Protein AF-A0A2H0G7U8-F1 (afdb_monomer_lite)

Structure (mmCIF, N/CA/C/O backbone):
data_AF-A0A2H0G7U8-F1
#
_entry.id   AF-A0A2H0G7U8-F1
#
loop_
_atom_site.group_PDB
_atom_site.id
_atom_site.type_symbol
_atom_site.label_atom_id
_atom_site.label_alt_id
_atom_site.label_comp_id
_atom_site.label_asym_id
_atom_site.label_entity_id
_atom_site.label_seq_id
_atom_site.pdbx_PDB_ins_code
_atom_site.Cartn_x
_atom_site.Cartn_y
_atom_site.Cartn_z
_atom_site.occupancy
_atom_site.B_iso_or_equiv
_atom_site.auth_seq_id
_atom_site.auth_comp_id
_atom_site.auth_asym_id
_atom_site.auth_atom_id
_atom_site.pdbx_PDB_model_num
ATOM 1 N N . MET A 1 1 ? 51.433 6.631 -47.637 1.00 51.72 1 MET A N 1
ATOM 2 C CA . MET A 1 1 ? 49.951 6.572 -47.561 1.00 51.72 1 MET A CA 1
ATOM 3 C C . MET A 1 1 ? 49.407 5.344 -46.826 1.00 51.72 1 MET A C 1
ATOM 5 O O . MET A 1 1 ? 48.539 5.541 -45.992 1.00 51.72 1 MET A O 1
ATOM 9 N N . LYS A 1 2 ? 49.909 4.112 -47.040 1.00 47.28 2 LYS A N 1
ATOM 10 C CA . LYS A 1 2 ? 49.394 2.897 -46.357 1.00 47.28 2 LYS A CA 1
ATOM 11 C C . LYS A 1 2 ? 49.464 2.937 -44.815 1.00 47.28 2 LYS A C 1
ATOM 13 O O . LYS A 1 2 ? 48.524 2.519 -44.154 1.00 47.28 2 LYS A O 1
ATOM 18 N N . TYR A 1 3 ? 50.526 3.510 -44.247 1.00 52.47 3 TYR A N 1
ATOM 19 C CA . TYR A 1 3 ? 50.689 3.632 -42.789 1.00 52.47 3 TYR A CA 1
ATOM 20 C C . TYR A 1 3 ? 49.756 4.667 -42.145 1.00 52.47 3 TYR A C 1
ATOM 22 O O . TYR A 1 3 ? 49.371 4.505 -40.995 1.00 52.47 3 TYR A O 1
ATOM 30 N N . LEU A 1 4 ? 49.342 5.695 -42.894 1.00 49.06 4 LEU A N 1
ATOM 31 C CA . LEU A 1 4 ? 48.431 6.727 -42.392 1.00 49.06 4 LEU A CA 1
ATOM 32 C C . LEU A 1 4 ? 47.017 6.159 -42.189 1.00 49.06 4 LEU A C 1
ATOM 34 O O . LEU A 1 4 ? 46.368 6.459 -41.197 1.00 49.06 4 LEU A O 1
ATOM 38 N N . VAL A 1 5 ? 46.577 5.278 -43.094 1.00 52.03 5 VAL A N 1
ATOM 39 C CA . VAL A 1 5 ? 45.282 4.585 -43.008 1.00 52.03 5 VAL A CA 1
ATOM 40 C C . VAL A 1 5 ? 45.254 3.610 -41.826 1.00 52.03 5 VAL A C 1
ATOM 42 O O . VAL A 1 5 ? 44.273 3.577 -41.096 1.00 52.03 5 VAL A O 1
ATOM 45 N N . LEU A 1 6 ? 46.345 2.877 -41.579 1.00 52.94 6 LEU A N 1
ATOM 46 C CA . LEU A 1 6 ? 46.472 1.990 -40.413 1.00 52.94 6 LEU A CA 1
ATOM 47 C C . LEU A 1 6 ? 46.457 2.753 -39.082 1.00 52.94 6 LEU A C 1
ATOM 49 O O . LEU A 1 6 ? 45.844 2.291 -38.124 1.00 52.94 6 LEU A O 1
ATOM 53 N N . ILE A 1 7 ? 47.085 3.931 -39.030 1.00 54.66 7 ILE A N 1
ATOM 54 C CA . ILE A 1 7 ? 47.051 4.802 -37.848 1.00 54.66 7 ILE A CA 1
ATOM 55 C C . ILE A 1 7 ? 45.646 5.371 -37.640 1.00 54.66 7 ILE A C 1
ATOM 57 O O . ILE A 1 7 ? 45.165 5.352 -36.516 1.00 54.66 7 ILE A O 1
ATOM 61 N N . ILE A 1 8 ? 44.959 5.817 -38.698 1.00 53.62 8 ILE A N 1
ATOM 62 C CA . ILE A 1 8 ? 43.580 6.319 -38.597 1.00 53.62 8 ILE A CA 1
ATOM 63 C C . ILE A 1 8 ? 42.637 5.212 -38.112 1.00 53.62 8 ILE A C 1
ATOM 65 O O . ILE A 1 8 ? 41.893 5.452 -37.170 1.00 53.62 8 ILE A O 1
ATOM 69 N N . ILE A 1 9 ? 42.728 3.999 -38.673 1.00 52.84 9 ILE A N 1
ATOM 70 C CA . ILE A 1 9 ? 41.935 2.836 -38.242 1.00 52.84 9 ILE A CA 1
ATOM 71 C C . ILE A 1 9 ? 42.234 2.490 -36.779 1.00 52.84 9 ILE A C 1
ATOM 73 O O . ILE A 1 9 ? 41.308 2.294 -35.994 1.00 52.84 9 ILE A O 1
ATOM 77 N N . GLY A 1 10 ? 43.514 2.471 -36.388 1.00 50.28 10 GLY A N 1
ATOM 78 C CA . GLY A 1 10 ? 43.923 2.266 -35.000 1.00 50.28 10 GLY A CA 1
ATOM 79 C C . GLY A 1 10 ? 43.326 3.322 -34.070 1.00 50.28 10 GLY A C 1
ATOM 80 O O . GLY A 1 10 ? 42.667 2.979 -33.097 1.00 50.28 10 GLY A O 1
ATOM 81 N N . VAL A 1 11 ? 43.468 4.606 -34.399 1.00 50.62 11 VAL A N 1
ATOM 82 C CA . VAL A 1 11 ? 42.924 5.710 -33.596 1.00 50.62 11 VAL A CA 1
ATOM 83 C C . VAL A 1 11 ? 41.399 5.634 -33.505 1.00 50.62 11 VAL A C 1
ATOM 85 O O . VAL A 1 11 ? 40.881 5.790 -32.408 1.00 50.62 11 VAL A O 1
ATOM 88 N N . THR A 1 12 ? 40.678 5.303 -34.583 1.00 46.06 12 THR A N 1
ATOM 89 C CA . THR A 1 12 ? 39.215 5.115 -34.534 1.00 46.06 12 THR A CA 1
ATOM 90 C C . THR A 1 12 ? 38.785 3.886 -33.735 1.00 46.06 12 THR A C 1
ATOM 92 O O . THR A 1 12 ? 37.738 3.919 -33.100 1.00 46.06 12 THR A O 1
ATOM 95 N N . LEU A 1 13 ? 39.590 2.816 -33.713 1.00 44.53 13 LEU A N 1
ATOM 96 C CA . LEU A 1 13 ? 39.329 1.638 -32.880 1.00 44.53 13 LEU A CA 1
ATOM 97 C C . LEU A 1 13 ? 39.615 1.913 -31.397 1.00 44.53 13 LEU A C 1
ATOM 99 O O . LEU A 1 13 ? 38.970 1.311 -30.543 1.00 44.53 13 LEU A O 1
ATOM 103 N N . PHE A 1 14 ? 40.565 2.800 -31.076 1.00 44.12 14 PHE A N 1
ATOM 104 C CA . PHE A 1 14 ? 40.943 3.165 -29.702 1.00 44.12 14 PHE A CA 1
ATOM 105 C C . PHE A 1 14 ? 40.227 4.416 -29.159 1.00 44.12 14 PHE A C 1
ATOM 107 O O . PHE A 1 14 ? 40.238 4.625 -27.948 1.00 44.12 14 PHE A O 1
ATOM 114 N N . SER A 1 15 ? 39.570 5.225 -29.997 1.00 40.78 15 SER A N 1
ATOM 115 C CA . SER A 1 15 ? 38.804 6.406 -29.579 1.00 40.78 15 SER A CA 1
ATOM 116 C C . SER A 1 15 ? 37.333 6.067 -29.322 1.00 40.78 15 SER A C 1
ATOM 118 O O . SER A 1 15 ? 36.434 6.629 -29.945 1.00 40.78 15 SER A O 1
ATOM 120 N N . CYS A 1 16 ? 37.061 5.152 -28.395 1.00 42.97 16 CYS A N 1
ATOM 121 C CA . CYS A 1 16 ? 35.720 5.066 -27.824 1.00 42.97 16 CYS A CA 1
ATOM 122 C C . CYS A 1 16 ? 35.581 6.270 -26.876 1.00 42.97 16 CYS A C 1
ATOM 124 O O . CYS A 1 16 ? 36.019 6.225 -25.728 1.00 42.97 16 CYS A O 1
ATOM 126 N N . LYS A 1 17 ? 35.082 7.404 -27.387 1.00 43.72 17 LYS A N 1
ATOM 127 C CA . LYS A 1 17 ? 34.600 8.484 -26.523 1.00 43.72 17 LYS A CA 1
ATOM 128 C C . LYS A 1 17 ? 33.306 7.972 -25.904 1.00 43.72 17 LYS A C 1
ATOM 130 O O . LYS A 1 17 ? 32.256 8.062 -26.528 1.00 43.72 17 LYS A O 1
ATOM 135 N N . CYS A 1 18 ? 33.399 7.374 -24.724 1.00 48.34 18 CYS A N 1
ATOM 136 C CA . CYS A 1 18 ? 32.227 7.135 -23.899 1.00 48.34 18 CYS A CA 1
ATOM 137 C C . CYS A 1 18 ? 31.722 8.510 -23.454 1.00 48.34 18 CYS A C 1
ATOM 139 O O . CYS A 1 18 ? 32.203 9.052 -22.464 1.00 48.34 18 CYS A O 1
ATOM 141 N N . GLU A 1 19 ? 30.855 9.136 -24.245 1.00 43.12 19 GLU A N 1
ATOM 142 C CA . GLU A 1 19 ? 30.082 10.269 -23.747 1.00 43.12 19 GLU A CA 1
ATOM 143 C C . GLU A 1 19 ? 29.110 9.726 -22.695 1.00 43.12 19 GLU A C 1
ATOM 145 O O . GLU A 1 19 ? 28.559 8.631 -22.870 1.00 43.12 19 GLU A O 1
ATOM 150 N N . ASP A 1 20 ? 28.967 10.456 -21.585 1.00 40.25 20 ASP A N 1
ATOM 151 C CA . ASP A 1 20 ? 28.014 10.140 -20.524 1.00 40.25 20 ASP A CA 1
ATOM 152 C C . ASP A 1 20 ? 26.633 9.920 -21.160 1.00 40.25 20 ASP A C 1
ATOM 154 O O . ASP A 1 20 ? 26.019 10.848 -21.688 1.00 40.25 20 ASP A O 1
ATOM 158 N N . GLY A 1 21 ? 26.161 8.673 -21.158 1.00 39.78 21 GLY A N 1
ATOM 159 C CA . GLY A 1 21 ? 24.826 8.340 -21.636 1.00 39.78 21 GLY A CA 1
ATOM 160 C C . GLY A 1 21 ? 23.785 8.862 -20.651 1.00 39.78 21 GLY A C 1
ATOM 161 O O . GLY A 1 21 ? 23.919 8.686 -19.439 1.00 39.78 21 GLY A O 1
ATOM 162 N N . ILE A 1 22 ? 22.735 9.502 -21.159 1.00 41.06 22 ILE A N 1
ATOM 163 C CA . ILE A 1 22 ? 21.532 9.755 -20.367 1.00 41.06 22 ILE A CA 1
ATOM 164 C C . ILE A 1 22 ? 20.753 8.441 -20.340 1.00 41.06 22 ILE A C 1
ATOM 166 O O . ILE A 1 22 ? 20.395 7.917 -21.390 1.00 41.06 22 ILE A O 1
ATOM 170 N N . CYS A 1 23 ? 20.498 7.903 -19.149 1.00 46.56 23 CYS A N 1
ATOM 171 C CA . CYS A 1 23 ? 19.544 6.815 -18.990 1.00 46.56 23 CYS A CA 1
ATOM 172 C C . CYS A 1 23 ? 18.168 7.322 -19.449 1.00 46.56 23 CYS A C 1
ATOM 174 O O . CYS A 1 23 ? 17.639 8.243 -18.822 1.00 46.56 23 CYS A O 1
ATOM 176 N N . ASP A 1 24 ? 17.600 6.749 -20.516 1.00 44.47 24 ASP A N 1
ATOM 177 C CA . ASP A 1 24 ? 16.250 7.105 -20.972 1.00 44.47 24 ASP A CA 1
ATOM 178 C C . ASP A 1 24 ? 15.260 7.062 -19.796 1.00 44.47 24 ASP A C 1
ATOM 180 O O . ASP A 1 24 ? 15.331 6.175 -18.936 1.00 44.47 24 ASP A O 1
ATOM 184 N N . GLY A 1 25 ? 14.389 8.071 -19.720 1.00 47.19 25 GLY A N 1
ATOM 185 C CA . GLY A 1 25 ? 13.556 8.355 -18.551 1.00 47.19 25 GLY A CA 1
ATOM 186 C C . GLY A 1 25 ? 12.597 7.226 -18.162 1.00 47.19 25 GLY A C 1
ATOM 187 O O . GLY A 1 25 ? 12.303 6.324 -18.945 1.00 47.19 25 GLY A O 1
ATOM 188 N N . PHE A 1 26 ? 12.087 7.302 -16.929 1.00 52.09 26 PHE A N 1
ATOM 189 C CA . PHE A 1 26 ? 10.935 6.515 -16.482 1.00 52.09 26 PHE A CA 1
ATOM 190 C C . PHE A 1 26 ? 9.814 6.634 -17.531 1.00 52.09 26 PHE A C 1
ATOM 192 O O . PHE A 1 26 ? 9.380 7.745 -17.835 1.00 52.09 26 PHE A O 1
ATOM 199 N N . THR A 1 27 ? 9.372 5.518 -18.116 1.00 51.94 27 THR A N 1
ATOM 200 C CA . THR A 1 27 ? 8.282 5.530 -19.103 1.00 51.94 27 THR A CA 1
ATOM 201 C C . THR A 1 27 ? 6.999 6.068 -18.459 1.00 51.94 27 THR A C 1
ATOM 203 O O . THR A 1 27 ? 6.751 5.830 -17.279 1.00 51.94 27 THR A O 1
ATOM 206 N N . GLU A 1 28 ? 6.162 6.797 -19.205 1.00 51.53 28 GLU A N 1
ATOM 207 C CA . GLU A 1 28 ? 4.917 7.397 -18.679 1.00 51.53 28 GLU A CA 1
ATOM 208 C C . GLU A 1 28 ? 3.988 6.357 -18.025 1.00 51.53 28 GLU A C 1
ATOM 210 O O . GLU A 1 28 ? 3.335 6.642 -17.023 1.00 51.53 28 GLU A O 1
ATOM 215 N N . SER A 1 29 ? 4.016 5.115 -18.519 1.00 48.94 29 SER A N 1
ATOM 216 C CA . SER A 1 29 ? 3.347 3.949 -17.930 1.00 48.94 29 SER A CA 1
ATOM 217 C C . SER A 1 29 ? 3.791 3.624 -16.498 1.00 48.94 29 SER A C 1
ATOM 219 O O . SER A 1 29 ? 3.015 3.051 -15.738 1.00 48.94 29 SER A O 1
ATOM 221 N N . LEU A 1 30 ? 5.018 3.981 -16.103 1.00 54.25 30 LEU A N 1
ATOM 222 C CA . LEU A 1 30 ? 5.544 3.742 -14.756 1.00 54.25 30 LEU A CA 1
ATOM 223 C C . LEU A 1 30 ? 5.024 4.764 -13.730 1.00 54.25 30 LEU A C 1
ATOM 225 O O . LEU A 1 30 ? 4.901 4.428 -12.552 1.00 54.25 30 LEU A O 1
ATOM 229 N N . MET A 1 31 ? 4.655 5.980 -14.158 1.00 53.47 31 MET A N 1
ATOM 230 C CA . MET A 1 31 ? 4.096 6.999 -13.256 1.00 53.47 31 MET A CA 1
ATOM 231 C C . MET A 1 31 ? 2.696 6.644 -12.743 1.00 53.47 31 MET A C 1
ATOM 233 O O . MET A 1 31 ? 2.324 7.073 -11.657 1.00 53.47 31 MET A O 1
ATOM 237 N N . THR A 1 32 ? 1.929 5.817 -13.462 1.00 58.66 32 THR A N 1
ATOM 238 C CA . THR A 1 32 ? 0.636 5.310 -12.969 1.00 58.66 32 THR A CA 1
ATOM 239 C C . THR A 1 32 ? 0.799 4.479 -11.692 1.00 58.66 32 THR A C 1
ATOM 241 O O . THR A 1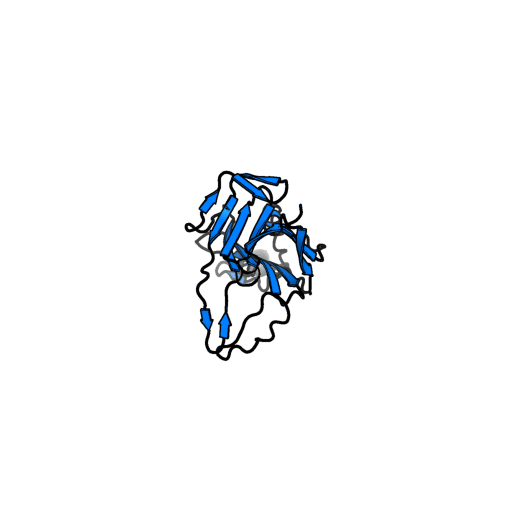 32 ? -0.077 4.500 -10.828 1.00 58.66 32 THR A O 1
ATOM 244 N N . TYR A 1 33 ? 1.932 3.784 -11.534 1.00 54.84 33 TYR A N 1
ATOM 245 C CA . TYR A 1 33 ? 2.209 2.983 -10.338 1.00 54.84 33 TYR A CA 1
ATOM 246 C C . TYR A 1 33 ? 2.708 3.828 -9.169 1.00 54.84 33 TYR A C 1
ATOM 248 O O . TYR A 1 33 ? 2.430 3.483 -8.027 1.00 54.84 33 TYR A O 1
ATOM 256 N N . ALA A 1 34 ? 3.380 4.947 -9.451 1.00 59.09 34 ALA A N 1
ATOM 257 C CA . ALA A 1 34 ? 3.763 5.975 -8.488 1.00 59.09 34 ALA A CA 1
ATOM 258 C C . ALA A 1 34 ? 2.763 7.145 -8.512 1.00 59.09 34 ALA A C 1
ATOM 260 O O . ALA A 1 34 ? 3.104 8.224 -8.998 1.00 59.09 34 ALA A O 1
ATOM 261 N N . PRO A 1 35 ? 1.534 7.002 -7.981 1.00 59.06 35 PRO A N 1
ATOM 262 C CA . PRO A 1 35 ? 0.461 7.965 -8.231 1.00 59.06 35 PRO A CA 1
ATOM 263 C C . PRO A 1 35 ? 0.679 9.337 -7.577 1.00 59.06 35 PRO A C 1
ATOM 265 O O . PRO A 1 35 ? -0.181 10.209 -7.685 1.00 59.06 35 PRO A O 1
ATOM 268 N N . TYR A 1 36 ? 1.784 9.536 -6.857 1.00 63.75 36 TYR A N 1
ATOM 269 C CA . TYR A 1 36 ? 2.089 10.793 -6.197 1.00 63.75 36 TYR A CA 1
ATOM 270 C C . TYR A 1 36 ? 3.176 11.515 -6.993 1.00 63.75 36 TYR A C 1
ATOM 272 O O . TYR A 1 36 ? 4.330 11.087 -6.959 1.00 63.75 36 TYR A O 1
ATOM 280 N N . PRO A 1 37 ? 2.845 12.612 -7.702 1.00 58.84 37 PRO A N 1
ATOM 281 C CA . PRO A 1 37 ? 3.872 13.428 -8.332 1.00 58.84 37 PRO A CA 1
ATOM 282 C C . PRO A 1 37 ? 4.862 13.924 -7.276 1.00 58.84 37 PRO A C 1
ATOM 284 O O . PRO A 1 37 ? 4.495 14.108 -6.115 1.00 58.84 37 PRO A O 1
ATOM 287 N N . ALA A 1 38 ? 6.101 14.205 -7.684 1.00 57.62 38 ALA A N 1
ATOM 288 C CA . ALA A 1 38 ? 7.150 14.697 -6.781 1.00 57.62 38 ALA A CA 1
ATOM 289 C C . ALA A 1 38 ? 6.750 15.981 -6.016 1.00 57.62 38 ALA A C 1
ATOM 291 O O . ALA A 1 38 ? 7.287 16.275 -4.957 1.00 57.62 38 ALA A O 1
ATOM 292 N N . SER A 1 39 ? 5.765 16.737 -6.517 1.00 58.75 39 SER A N 1
ATOM 293 C CA . SER A 1 39 ? 5.196 17.916 -5.851 1.00 58.75 39 SER A CA 1
ATOM 294 C C . SER A 1 39 ? 4.212 17.608 -4.710 1.00 58.75 39 SER A C 1
ATOM 296 O O . SER A 1 39 ? 3.749 18.532 -4.038 1.00 58.75 39 SER A O 1
ATOM 298 N N . THR A 1 40 ? 3.819 16.348 -4.510 1.00 71.56 40 THR A N 1
ATOM 299 C CA . THR A 1 40 ? 2.842 15.952 -3.489 1.00 71.56 40 THR A CA 1
ATOM 300 C C . THR A 1 40 ? 3.503 15.859 -2.120 1.00 71.56 40 THR A C 1
ATOM 302 O O . THR A 1 40 ? 4.230 14.918 -1.819 1.00 71.56 40 THR A O 1
ATOM 305 N N . ASN A 1 41 ? 3.181 16.811 -1.245 1.00 77.19 41 ASN A N 1
ATOM 306 C CA . ASN A 1 41 ? 3.758 16.884 0.102 1.00 77.19 41 ASN A CA 1
ATOM 307 C C . ASN A 1 41 ? 2.991 16.074 1.156 1.00 77.19 41 ASN A C 1
ATOM 309 O O . ASN A 1 41 ? 3.437 15.978 2.300 1.00 77.19 41 ASN A O 1
ATOM 313 N N . LYS A 1 42 ? 1.828 15.515 0.805 1.00 83.88 42 LYS A N 1
ATOM 314 C CA . LYS A 1 42 ? 1.031 14.685 1.707 1.00 83.88 42 LYS A CA 1
ATOM 315 C C . LYS A 1 42 ? 0.094 13.746 0.966 1.00 83.88 42 LYS A C 1
ATOM 317 O O . LYS A 1 42 ? -0.386 14.068 -0.117 1.00 83.88 42 LYS A O 1
ATOM 322 N N . VAL A 1 43 ? -0.230 12.638 1.613 1.00 84.88 43 VAL A N 1
ATOM 323 C CA . VAL A 1 43 ? -1.242 11.675 1.184 1.00 84.88 43 VAL A CA 1
ATOM 324 C C . VAL A 1 43 ? -2.255 11.524 2.305 1.00 84.88 43 VAL A C 1
ATOM 326 O O . VAL A 1 43 ? -1.880 11.310 3.456 1.00 84.88 43 VAL A O 1
ATOM 329 N N . VAL A 1 44 ? -3.538 11.633 1.971 1.00 88.31 44 VAL A N 1
ATOM 330 C CA . VAL A 1 44 ? -4.633 11.468 2.929 1.00 88.31 44 VAL A CA 1
ATOM 331 C C . VAL A 1 44 ? -5.441 10.242 2.543 1.00 88.31 44 VAL A C 1
ATOM 333 O O . VAL A 1 44 ? -5.936 10.139 1.419 1.00 88.31 44 VAL A O 1
ATOM 336 N N . PHE A 1 45 ? -5.587 9.336 3.500 1.00 91.75 45 PHE A N 1
ATOM 337 C CA . PHE A 1 45 ? -6.569 8.270 3.442 1.00 91.75 45 PHE A CA 1
ATOM 338 C C . PHE A 1 45 ? -7.748 8.635 4.331 1.00 91.75 45 PHE A C 1
ATOM 340 O O . PHE A 1 45 ? -7.563 9.153 5.431 1.00 91.75 45 PHE A O 1
ATOM 347 N N . GLU A 1 46 ? -8.953 8.349 3.865 1.00 93.38 46 GLU A N 1
ATOM 348 C CA . GLU A 1 46 ? -10.185 8.522 4.624 1.00 93.38 46 GLU A CA 1
ATOM 349 C C . GLU A 1 46 ? -10.979 7.218 4.643 1.00 93.38 46 GLU A C 1
ATOM 351 O O . GLU A 1 46 ? -10.697 6.297 3.877 1.00 93.38 46 GLU A O 1
ATOM 356 N N . ASN A 1 47 ? -11.949 7.127 5.542 1.00 94.00 47 ASN A N 1
ATOM 357 C CA . ASN A 1 47 ? -12.933 6.056 5.538 1.00 94.00 47 ASN A CA 1
ATOM 358 C C . ASN A 1 47 ? -14.353 6.629 5.529 1.00 94.00 47 ASN A C 1
ATOM 360 O O . ASN A 1 47 ? -14.557 7.825 5.752 1.00 94.00 47 ASN A O 1
ATOM 364 N N . ASP A 1 48 ? -15.346 5.759 5.351 1.00 89.25 48 ASP A N 1
ATOM 365 C CA . ASP A 1 48 ? -16.762 6.153 5.294 1.00 89.25 48 ASP A CA 1
ATOM 366 C C . ASP A 1 48 ? -17.276 6.771 6.612 1.00 89.25 48 ASP A C 1
ATOM 368 O O . ASP A 1 48 ? -18.323 7.415 6.648 1.00 89.25 48 ASP A O 1
ATOM 372 N N . SER A 1 49 ? -16.528 6.604 7.709 1.00 90.31 49 SER A N 1
ATOM 373 C CA . SER A 1 49 ? -16.801 7.226 9.012 1.00 90.31 49 SER A CA 1
ATOM 374 C C . SER A 1 49 ? -16.132 8.598 9.181 1.00 90.31 49 SER A C 1
ATOM 376 O O . SER A 1 49 ? -16.121 9.138 10.287 1.00 90.31 49 SER A O 1
ATOM 378 N N . ASN A 1 50 ? -15.579 9.178 8.109 1.00 88.06 50 ASN A N 1
ATOM 379 C CA . ASN A 1 50 ? -14.839 10.445 8.096 1.00 88.06 50 ASN A CA 1
ATOM 380 C C . ASN A 1 50 ? -13.587 10.467 8.992 1.00 88.06 50 ASN A C 1
ATOM 382 O O . ASN A 1 50 ? -13.108 11.539 9.365 1.00 88.06 50 ASN A O 1
ATOM 386 N N . GLN A 1 51 ? -13.035 9.305 9.348 1.00 90.69 51 GLN A N 1
ATOM 387 C CA . GLN A 1 51 ? -11.712 9.254 9.963 1.00 90.69 51 GLN A CA 1
ATOM 388 C C . GLN A 1 51 ? -10.666 9.480 8.881 1.00 90.69 51 GLN A C 1
ATOM 390 O O . GLN A 1 51 ? -10.791 8.965 7.773 1.00 90.69 51 GLN A O 1
ATOM 395 N N . THR A 1 52 ? -9.615 10.219 9.216 1.00 90.50 52 THR A N 1
ATOM 396 C CA . THR A 1 52 ? -8.548 10.557 8.274 1.00 90.50 52 THR A CA 1
ATOM 397 C C . THR A 1 52 ? -7.194 10.132 8.814 1.00 90.50 52 THR A C 1
ATOM 399 O O . THR A 1 52 ? -6.871 10.415 9.967 1.00 90.50 52 THR A O 1
ATOM 402 N N . LEU A 1 53 ? -6.384 9.525 7.954 1.00 89.31 53 LEU A N 1
ATOM 403 C CA . LEU A 1 53 ? -4.977 9.231 8.185 1.00 89.31 53 LEU A CA 1
ATOM 404 C C . LEU A 1 53 ? -4.152 10.035 7.189 1.00 89.31 53 LEU A C 1
ATOM 406 O O . LEU A 1 53 ? -4.216 9.811 5.981 1.00 89.31 53 LEU A O 1
ATOM 410 N N . GLU A 1 54 ? -3.388 10.993 7.702 1.00 89.44 54 GLU A N 1
ATOM 411 C CA . GLU A 1 54 ? -2.531 11.846 6.884 1.00 89.44 54 GLU A CA 1
ATOM 412 C C . GLU A 1 54 ? -1.075 11.405 7.012 1.00 89.44 54 GLU A C 1
ATOM 414 O O . GLU A 1 54 ? -0.492 11.452 8.097 1.00 89.44 54 GLU A O 1
ATOM 419 N N . PHE A 1 55 ? -0.481 11.019 5.888 1.00 86.62 55 PHE A N 1
ATOM 420 C CA . PHE A 1 55 ? 0.946 10.786 5.751 1.00 86.62 55 PHE A CA 1
ATOM 421 C C . PHE A 1 55 ? 1.581 12.020 5.116 1.00 86.62 55 PHE A C 1
ATOM 423 O O . PHE A 1 55 ? 1.299 12.373 3.974 1.00 86.62 55 PHE A O 1
ATOM 430 N N . ASN A 1 56 ? 2.452 12.679 5.862 1.00 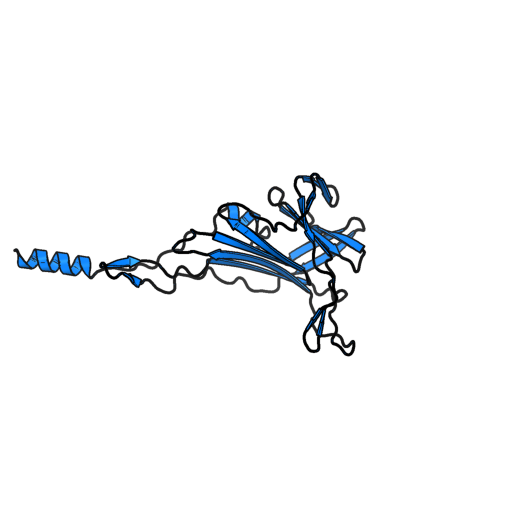84.94 56 ASN A N 1
ATOM 431 C CA . ASN A 1 56 ? 3.200 13.843 5.423 1.00 84.94 56 ASN A CA 1
ATOM 432 C C . ASN A 1 56 ? 4.538 13.428 4.818 1.00 84.94 56 ASN A C 1
ATOM 434 O O . ASN A 1 56 ? 5.184 12.483 5.268 1.00 84.94 56 ASN A O 1
ATOM 438 N N . PHE A 1 57 ? 4.985 14.151 3.805 1.00 75.50 57 PHE A N 1
ATOM 439 C CA . PHE A 1 57 ? 6.291 13.926 3.215 1.00 75.50 57 PHE A CA 1
ATOM 440 C C . PHE A 1 57 ? 7.377 14.394 4.185 1.00 75.50 57 PHE A C 1
ATOM 442 O O . PHE A 1 57 ? 7.348 15.519 4.680 1.00 75.50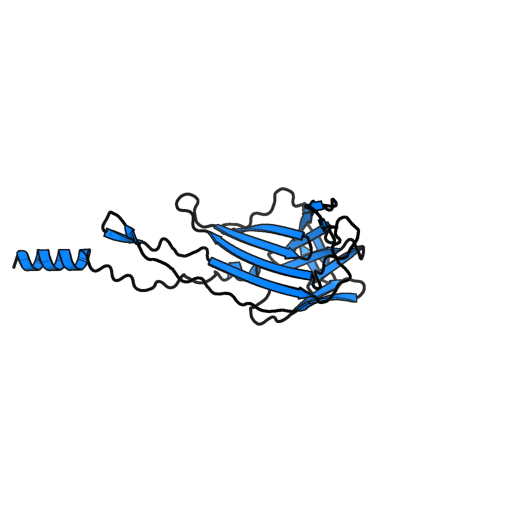 57 PHE A O 1
ATOM 449 N N . ASN A 1 58 ? 8.351 13.534 4.466 1.00 63.62 58 ASN A N 1
ATOM 450 C CA . ASN A 1 58 ? 9.514 13.916 5.259 1.00 63.62 58 ASN A CA 1
ATOM 451 C C . ASN A 1 58 ? 10.768 13.389 4.555 1.00 63.62 58 ASN A C 1
ATOM 453 O O . ASN A 1 58 ? 11.389 12.437 5.008 1.00 63.62 58 ASN A O 1
ATOM 457 N N . SER A 1 59 ? 11.076 14.029 3.420 1.00 47.22 59 SER A N 1
ATOM 458 C CA . SER A 1 59 ? 12.378 14.098 2.741 1.00 47.22 59 SER A CA 1
ATOM 459 C C . SER A 1 59 ? 13.118 12.771 2.510 1.00 47.22 59 SER A C 1
ATOM 461 O O . SER A 1 59 ? 13.809 12.277 3.396 1.00 47.22 59 SER A O 1
ATOM 463 N N . THR A 1 60 ? 13.176 12.307 1.262 1.00 44.75 60 THR A N 1
ATOM 464 C CA . THR A 1 60 ? 14.337 12.545 0.377 1.00 44.75 60 THR A CA 1
ATOM 465 C C . THR A 1 60 ? 13.897 12.222 -1.051 1.00 44.75 60 THR A C 1
ATOM 467 O O . THR A 1 60 ? 13.621 11.063 -1.342 1.00 44.75 60 THR A O 1
ATOM 470 N N . ASP A 1 61 ? 13.851 13.210 -1.945 1.00 49.91 61 ASP A N 1
ATOM 471 C CA . ASP A 1 61 ? 14.021 12.893 -3.365 1.00 49.91 61 ASP A CA 1
ATOM 472 C C . ASP A 1 61 ? 15.420 12.297 -3.494 1.00 49.91 61 ASP A C 1
ATOM 474 O O . ASP A 1 61 ? 16.411 12.967 -3.181 1.00 49.91 61 ASP A O 1
ATOM 478 N N . LYS A 1 62 ? 15.533 11.035 -3.901 1.00 46.97 62 LYS A N 1
ATOM 479 C CA . LYS A 1 62 ? 16.830 10.483 -4.281 1.00 46.97 62 LYS A CA 1
ATOM 480 C C . LYS A 1 62 ? 16.805 10.000 -5.715 1.00 46.97 62 LYS A C 1
ATOM 482 O O . LYS A 1 62 ? 16.326 8.919 -6.018 1.00 46.97 62 LYS A O 1
ATOM 487 N N . THR A 1 63 ? 17.359 10.901 -6.530 1.00 43.91 63 THR A N 1
ATOM 488 C CA . THR A 1 63 ? 18.332 10.668 -7.602 1.00 43.91 63 THR A CA 1
ATOM 489 C C . THR A 1 63 ? 18.030 9.514 -8.540 1.00 43.91 63 THR A C 1
ATOM 491 O O . THR A 1 63 ? 18.271 8.362 -8.207 1.00 43.91 63 THR A O 1
ATOM 494 N N . TYR A 1 64 ? 17.685 9.876 -9.778 1.00 42.69 64 TYR A N 1
ATOM 495 C CA . TYR A 1 64 ? 18.111 9.132 -10.959 1.00 42.69 64 TYR A CA 1
ATOM 496 C C . TYR A 1 64 ? 19.585 8.739 -10.770 1.00 42.69 64 TYR A C 1
ATOM 498 O O . TYR A 1 64 ? 20.460 9.613 -10.798 1.00 42.69 64 TYR A O 1
ATOM 506 N N . GLU A 1 65 ? 19.869 7.466 -10.499 1.00 43.62 65 GLU A N 1
ATOM 507 C CA . GLU A 1 65 ? 21.247 6.985 -10.505 1.00 43.62 65 GLU A CA 1
ATOM 508 C C . GLU A 1 65 ? 21.752 7.092 -11.952 1.00 43.62 65 GLU A C 1
ATOM 510 O O . GLU A 1 65 ? 21.150 6.571 -12.893 1.00 43.62 65 GLU A O 1
ATOM 515 N N . LYS A 1 66 ? 22.790 7.914 -12.151 1.00 41.53 66 LYS A N 1
ATOM 516 C CA . LYS A 1 66 ? 23.467 8.070 -13.441 1.00 41.53 66 LYS A CA 1
ATOM 517 C C . LYS A 1 66 ? 24.424 6.902 -13.631 1.00 41.53 66 LYS A C 1
ATOM 519 O O . LYS A 1 66 ? 25.016 6.452 -12.654 1.00 41.53 66 LYS A O 1
ATOM 524 N N . VAL A 1 67 ? 24.621 6.499 -14.887 1.00 41.47 67 VAL A N 1
ATOM 525 C CA . VAL A 1 67 ? 25.577 5.460 -15.289 1.00 41.47 67 VAL A CA 1
ATOM 526 C C . VAL A 1 67 ? 26.908 5.642 -14.562 1.00 41.47 67 VAL A C 1
ATOM 528 O O . VAL A 1 67 ? 27.573 6.661 -14.754 1.00 41.47 67 VAL A O 1
ATOM 531 N N . GLN A 1 68 ? 27.302 4.678 -13.726 1.00 41.62 68 GLN A N 1
ATOM 532 C CA . GLN A 1 68 ? 28.552 4.803 -12.972 1.00 41.62 68 GLN A CA 1
ATOM 533 C C . GLN A 1 68 ? 29.775 4.418 -13.805 1.00 41.62 68 GLN A C 1
ATOM 535 O O . GLN A 1 68 ? 30.852 4.978 -13.573 1.00 41.62 68 GLN A O 1
ATOM 540 N N . LYS A 1 69 ? 29.648 3.500 -14.780 1.00 44.75 69 LYS A N 1
ATOM 541 C CA . LYS A 1 69 ? 30.761 3.100 -15.660 1.00 44.75 69 LYS A CA 1
ATOM 542 C C . LYS A 1 69 ? 30.319 2.661 -17.056 1.00 44.75 69 LYS A C 1
ATOM 544 O O . LYS A 1 69 ? 29.411 1.861 -17.247 1.00 44.75 69 LYS A O 1
ATOM 549 N N . SER A 1 70 ? 31.066 3.128 -18.051 1.00 49.66 70 SER A N 1
ATOM 550 C CA . SER A 1 70 ? 31.111 2.542 -19.392 1.00 49.66 70 SER A CA 1
ATOM 551 C C . SER A 1 70 ? 32.280 1.557 -19.477 1.00 49.66 70 SER A C 1
ATOM 553 O O . SER A 1 70 ? 33.414 1.936 -19.163 1.00 49.66 70 SER A O 1
ATOM 555 N N . HIS A 1 71 ? 32.045 0.335 -19.951 1.00 49.88 71 HIS A N 1
ATOM 556 C CA . HIS A 1 71 ? 33.105 -0.650 -20.176 1.00 49.88 71 HIS A CA 1
ATOM 557 C C . HIS A 1 71 ? 33.303 -0.905 -21.674 1.00 49.88 71 HIS A C 1
ATOM 559 O O . HIS A 1 71 ? 32.356 -0.885 -22.458 1.00 49.88 71 HIS A O 1
ATOM 565 N N . ARG A 1 72 ? 34.556 -1.135 -22.080 1.00 47.41 72 ARG A N 1
ATOM 566 C CA . ARG A 1 72 ? 34.895 -1.599 -23.428 1.00 47.41 72 ARG A CA 1
ATOM 567 C C . ARG A 1 72 ? 34.848 -3.122 -23.415 1.00 47.41 72 ARG A C 1
ATOM 569 O O . ARG A 1 72 ? 35.559 -3.732 -22.620 1.00 47.41 72 ARG A O 1
ATOM 576 N N . ASN A 1 73 ? 34.015 -3.724 -24.256 1.00 50.66 73 ASN A N 1
ATOM 577 C CA . ASN A 1 73 ? 33.955 -5.178 -24.369 1.00 50.66 73 ASN A CA 1
ATOM 578 C C . ASN A 1 73 ? 35.197 -5.730 -25.104 1.00 50.66 73 ASN A C 1
ATOM 580 O O . ASN A 1 73 ? 35.969 -4.983 -25.715 1.00 50.66 73 ASN A O 1
ATOM 584 N N . GLU A 1 74 ? 35.392 -7.050 -25.055 1.00 42.53 74 GLU A N 1
ATOM 585 C CA . GLU A 1 74 ? 36.575 -7.730 -25.616 1.00 42.53 74 GLU A CA 1
ATOM 586 C C . GLU A 1 74 ? 36.722 -7.575 -27.143 1.00 42.53 74 GLU A C 1
ATOM 588 O O . GLU A 1 74 ? 37.811 -7.753 -27.684 1.00 42.53 74 GLU A O 1
ATOM 593 N N . VAL A 1 75 ? 35.652 -7.175 -27.840 1.00 44.09 75 VAL A N 1
ATOM 594 C CA . VAL A 1 75 ? 35.637 -6.904 -29.289 1.00 44.09 75 VAL A CA 1
ATOM 595 C C . VAL A 1 75 ? 35.770 -5.414 -29.630 1.00 44.09 75 VAL A C 1
ATOM 597 O O . VAL A 1 75 ? 35.613 -5.014 -30.782 1.00 44.09 75 VAL A O 1
ATOM 600 N N . GLY A 1 76 ? 36.107 -4.576 -28.645 1.00 40.25 76 GLY A N 1
ATOM 601 C CA . GLY A 1 76 ? 36.406 -3.159 -28.839 1.00 40.25 76 GLY A CA 1
ATOM 602 C C . GLY A 1 76 ? 35.185 -2.241 -28.935 1.00 40.25 76 GLY A C 1
ATOM 603 O O . GLY A 1 76 ? 35.371 -1.042 -29.135 1.00 40.25 76 GLY A O 1
ATOM 604 N N . GLY A 1 77 ? 33.975 -2.774 -28.761 1.00 42.81 77 GLY A N 1
ATOM 605 C CA . GLY A 1 77 ? 32.736 -2.012 -28.648 1.00 42.81 77 GLY A CA 1
ATOM 606 C C . GLY A 1 77 ? 32.586 -1.362 -27.273 1.00 42.81 77 GLY A C 1
ATOM 607 O O . GLY A 1 77 ? 33.043 -1.890 -26.258 1.00 42.81 77 GLY A O 1
ATOM 608 N N . CYS A 1 78 ? 31.945 -0.199 -27.241 1.00 46.44 78 CYS A N 1
ATOM 609 C CA . CYS A 1 78 ? 31.492 0.423 -26.004 1.00 46.44 78 CYS A CA 1
ATOM 610 C C . CYS A 1 78 ? 30.168 -0.223 -25.571 1.00 46.44 78 CYS A C 1
ATOM 612 O O . CYS A 1 78 ? 29.245 -0.331 -26.375 1.00 46.44 78 CYS A O 1
ATOM 614 N N . SER A 1 79 ? 30.073 -0.631 -24.309 1.00 47.88 79 SER A N 1
ATOM 615 C CA . SER A 1 79 ? 28.856 -1.178 -23.703 1.00 47.88 79 SER A CA 1
ATOM 616 C C . SER A 1 79 ? 28.559 -0.455 -22.391 1.00 47.88 79 SER A C 1
ATOM 618 O O . SER A 1 79 ? 29.424 -0.354 -21.514 1.00 47.88 79 SER A O 1
ATOM 620 N N . TYR A 1 80 ? 27.334 0.049 -22.270 1.00 49.56 80 TYR A N 1
ATOM 621 C CA . TYR A 1 80 ? 26.804 0.679 -21.064 1.00 49.56 80 TYR A CA 1
ATOM 622 C C . TYR A 1 80 ? 26.174 -0.411 -20.191 1.00 49.56 80 TYR A C 1
ATOM 624 O O . TYR A 1 80 ? 24.977 -0.654 -20.282 1.00 49.56 80 TYR A O 1
ATOM 632 N N . TYR A 1 81 ? 26.993 -1.131 -19.422 1.00 44.41 81 TYR A N 1
ATOM 633 C CA . TYR A 1 81 ? 26.492 -2.208 -18.557 1.00 44.41 81 TYR A CA 1
ATOM 634 C C . TYR A 1 81 ? 25.985 -1.704 -17.198 1.00 44.41 81 TYR A C 1
ATOM 636 O O . TYR A 1 81 ? 25.140 -2.360 -16.602 1.00 44.41 81 TYR A O 1
ATOM 644 N N . ASP A 1 82 ? 26.411 -0.514 -16.762 1.00 43.75 82 ASP A N 1
ATOM 645 C CA . ASP A 1 82 ? 26.067 0.029 -15.443 1.00 43.75 82 ASP A CA 1
ATOM 646 C C . ASP A 1 82 ? 25.077 1.197 -15.552 1.00 43.75 82 ASP A C 1
ATOM 648 O O . ASP A 1 82 ? 25.261 2.241 -14.923 1.00 43.75 82 ASP A O 1
ATOM 652 N N . CYS A 1 83 ? 24.011 1.055 -16.346 1.00 43.81 83 CYS A N 1
ATOM 653 C CA . CYS A 1 83 ? 22.767 1.685 -15.911 1.00 43.81 83 CYS A CA 1
ATOM 654 C C . CYS A 1 83 ? 22.387 0.939 -14.629 1.00 43.81 83 CYS A C 1
ATOM 656 O O . CYS A 1 83 ? 21.761 -0.117 -14.708 1.00 43.81 83 CYS A O 1
ATOM 658 N N . ASP A 1 84 ? 22.838 1.433 -13.470 1.00 48.34 84 ASP A N 1
ATOM 659 C CA . ASP A 1 84 ? 22.352 0.941 -12.183 1.00 48.34 84 ASP A CA 1
ATOM 660 C C . ASP A 1 84 ? 20.819 0.868 -12.248 1.00 48.34 84 ASP A C 1
ATOM 662 O O . ASP A 1 84 ? 20.175 1.662 -12.949 1.00 48.34 84 ASP A O 1
ATOM 666 N N . ASN A 1 85 ? 20.240 -0.124 -11.565 1.00 51.94 85 ASN A N 1
ATOM 667 C CA . ASN A 1 85 ? 18.795 -0.331 -11.533 1.00 51.94 85 ASN A CA 1
ATOM 668 C C . ASN A 1 85 ? 18.078 1.017 -11.353 1.00 51.94 85 ASN A C 1
ATOM 670 O O . ASN A 1 85 ? 18.282 1.688 -10.338 1.00 51.94 85 ASN A O 1
ATOM 674 N N . LYS A 1 86 ? 17.250 1.444 -12.316 1.00 59.22 86 LYS A N 1
ATOM 675 C CA . LYS A 1 86 ? 16.595 2.754 -12.201 1.00 59.22 86 LYS A CA 1
ATOM 676 C C . LYS A 1 86 ? 15.622 2.687 -11.036 1.00 59.22 86 LYS A C 1
ATOM 678 O O . LYS A 1 86 ? 14.659 1.923 -11.067 1.00 59.22 86 LYS A O 1
ATOM 683 N N . TYR A 1 87 ? 15.876 3.494 -10.017 1.00 64.56 87 TYR A N 1
ATOM 684 C CA . TYR A 1 87 ? 15.067 3.542 -8.814 1.00 64.56 87 TYR A CA 1
ATOM 685 C C . TYR A 1 87 ? 14.226 4.816 -8.791 1.00 64.56 87 TYR A C 1
ATOM 687 O O . TYR A 1 87 ? 14.746 5.922 -8.923 1.00 64.56 87 TYR A O 1
ATOM 695 N N . TYR A 1 88 ? 12.926 4.662 -8.574 1.00 69.19 88 TYR A N 1
ATOM 696 C CA . TYR A 1 88 ? 12.054 5.747 -8.147 1.00 69.19 88 TYR A CA 1
ATOM 697 C C . TYR A 1 88 ? 11.436 5.350 -6.818 1.00 69.19 88 TYR A C 1
ATOM 699 O O . TYR A 1 88 ? 10.875 4.266 -6.707 1.00 69.19 88 TYR A O 1
ATOM 707 N N . GLY A 1 89 ? 11.515 6.216 -5.814 1.00 70.88 89 GLY A N 1
ATOM 708 C CA . GLY A 1 89 ? 10.959 5.932 -4.502 1.00 70.88 89 GLY A CA 1
ATOM 709 C C . GLY A 1 89 ? 10.448 7.185 -3.824 1.00 70.88 89 GLY A C 1
ATOM 710 O O . GLY A 1 89 ? 11.094 8.229 -3.856 1.00 70.88 89 GLY A O 1
ATOM 711 N N . ILE A 1 90 ? 9.297 7.058 -3.181 1.00 74.00 90 ILE A N 1
ATOM 712 C CA . ILE A 1 90 ? 8.663 8.106 -2.385 1.00 74.00 90 ILE A CA 1
ATOM 713 C C . ILE A 1 90 ? 8.306 7.548 -1.016 1.00 74.00 90 ILE A C 1
ATOM 715 O O . ILE A 1 90 ? 7.868 6.403 -0.882 1.00 74.00 90 ILE A O 1
ATOM 719 N N . TRP A 1 91 ? 8.508 8.367 0.014 1.00 79.06 91 TRP A N 1
ATOM 720 C CA . TRP A 1 91 ? 8.314 7.982 1.405 1.00 79.06 91 TRP A CA 1
ATOM 721 C C . TRP A 1 91 ? 7.569 9.074 2.167 1.00 79.06 91 TRP A C 1
ATOM 723 O O . TRP A 1 91 ? 8.008 10.223 2.254 1.00 79.06 91 TRP A O 1
ATOM 733 N N . PHE A 1 92 ? 6.459 8.688 2.778 1.00 82.50 92 PHE A N 1
ATOM 734 C CA . PHE A 1 92 ? 5.633 9.529 3.625 1.00 82.50 92 PHE A CA 1
ATOM 735 C C . PHE A 1 92 ? 5.595 8.959 5.036 1.00 82.50 92 PHE A C 1
ATOM 737 O O . PHE A 1 92 ? 5.692 7.750 5.248 1.00 82.50 92 PHE A O 1
ATOM 744 N N . ILE A 1 93 ? 5.429 9.841 6.014 1.00 83.62 93 ILE A N 1
ATOM 745 C CA . ILE A 1 93 ? 5.303 9.488 7.418 1.00 83.62 93 ILE A CA 1
ATOM 746 C C . ILE A 1 93 ? 4.121 10.191 8.063 1.00 83.62 93 ILE A C 1
ATOM 748 O O . ILE A 1 93 ? 3.861 11.362 7.806 1.00 83.62 93 ILE A O 1
ATOM 752 N N . THR A 1 94 ? 3.435 9.511 8.965 1.00 82.94 94 THR A N 1
ATOM 753 C CA . THR A 1 94 ? 2.378 10.115 9.775 1.00 82.94 94 THR A CA 1
ATOM 754 C C . THR A 1 94 ? 2.825 10.234 11.233 1.00 82.94 94 THR A C 1
ATOM 756 O O . THR A 1 94 ? 3.475 9.312 11.739 1.00 82.94 94 THR A O 1
ATOM 759 N N . PRO A 1 95 ? 2.525 11.356 11.920 1.00 75.31 95 PRO A N 1
ATOM 760 C CA . PRO A 1 95 ? 2.723 11.470 13.362 1.00 75.31 95 PRO A CA 1
ATOM 761 C C . PRO A 1 95 ? 1.689 10.668 14.167 1.00 75.31 95 PRO A C 1
ATOM 763 O O . PRO A 1 95 ? 1.778 10.654 15.390 1.00 75.31 95 PRO A O 1
ATOM 766 N N . ASP A 1 96 ? 0.704 10.032 13.522 1.00 75.75 96 ASP A N 1
ATOM 767 C CA . ASP A 1 96 ? -0.238 9.148 14.204 1.00 75.75 96 ASP A CA 1
ATOM 768 C C . ASP A 1 96 ? 0.506 7.959 14.840 1.00 75.75 96 ASP A C 1
ATOM 770 O O . ASP A 1 96 ? 1.068 7.116 14.138 1.00 75.75 96 ASP A O 1
ATOM 774 N N . THR A 1 97 ? 0.502 7.901 16.175 1.00 73.19 97 THR A N 1
ATOM 775 C CA . THR A 1 97 ? 1.131 6.853 16.996 1.00 73.19 97 THR A CA 1
ATOM 776 C C . THR A 1 97 ? 0.152 5.780 17.469 1.00 73.19 97 THR A C 1
ATOM 778 O O . THR A 1 97 ? 0.548 4.851 18.167 1.00 73.19 97 THR A O 1
ATOM 781 N N . SER A 1 98 ? -1.130 5.842 17.112 1.00 75.31 98 SER A N 1
ATOM 782 C CA . SER A 1 98 ? -2.105 4.831 17.559 1.00 75.31 98 SER A CA 1
ATOM 783 C C . SER A 1 98 ? -1.821 3.426 17.001 1.00 75.31 98 SER A C 1
ATOM 785 O O . SER A 1 98 ? -2.294 2.435 17.553 1.00 75.31 98 SER A O 1
ATOM 787 N N . ARG A 1 99 ? -0.988 3.326 15.957 1.00 77.19 99 ARG A N 1
ATOM 788 C CA . ARG A 1 99 ? -0.445 2.080 15.400 1.00 77.19 99 ARG A CA 1
ATOM 789 C C . ARG A 1 99 ? 1.018 1.956 15.833 1.00 77.19 99 ARG A C 1
ATOM 791 O O . ARG A 1 99 ? 1.916 2.406 15.131 1.00 77.19 99 ARG A O 1
ATOM 798 N N . THR A 1 100 ? 1.244 1.447 17.045 1.00 74.06 100 THR A N 1
ATOM 799 C CA . THR A 1 100 ? 2.570 1.359 17.683 1.00 74.06 100 THR A CA 1
ATOM 800 C C . THR A 1 100 ? 3.008 -0.096 17.865 1.00 74.06 100 THR A C 1
ATOM 802 O O . THR A 1 100 ? 2.223 -0.935 18.303 1.00 74.06 100 THR A O 1
ATOM 805 N N . ASN A 1 101 ? 4.278 -0.387 17.568 1.00 74.00 101 ASN A N 1
ATOM 806 C CA . ASN A 1 101 ? 4.895 -1.691 17.823 1.00 74.00 101 ASN A CA 1
ATOM 807 C C . ASN A 1 101 ? 5.484 -1.778 19.240 1.00 74.00 101 ASN A C 1
ATOM 809 O O . ASN A 1 101 ? 5.943 -0.782 19.806 1.00 74.00 101 ASN A O 1
ATOM 813 N N . TYR A 1 102 ? 5.517 -2.990 19.791 1.00 73.50 102 TYR A N 1
ATOM 814 C CA . TYR A 1 102 ? 5.958 -3.253 21.162 1.00 73.50 102 TYR A CA 1
ATOM 815 C C . TYR A 1 102 ? 7.153 -4.198 21.169 1.00 73.50 102 TYR A C 1
ATOM 817 O O . TYR A 1 102 ? 7.342 -4.984 20.250 1.00 73.50 102 TYR A O 1
ATOM 825 N N . ASP A 1 103 ? 7.974 -4.155 22.204 1.00 74.75 103 ASP A N 1
ATOM 826 C CA . ASP A 1 103 ? 8.982 -5.177 22.446 1.00 74.75 103 ASP A CA 1
ATOM 827 C C . ASP A 1 103 ? 8.372 -6.390 23.177 1.00 74.75 103 ASP A C 1
ATOM 829 O O . ASP A 1 103 ? 7.193 -6.401 23.545 1.00 74.75 103 ASP A O 1
ATOM 833 N N . THR A 1 104 ? 9.170 -7.434 23.404 1.00 72.81 104 THR A N 1
ATOM 834 C CA . THR A 1 104 ? 8.729 -8.652 24.105 1.00 72.81 104 THR A CA 1
ATOM 835 C C . THR A 1 104 ? 8.378 -8.437 25.577 1.00 72.81 104 THR A C 1
ATOM 837 O O . THR A 1 104 ? 7.758 -9.308 26.178 1.00 72.81 104 THR A O 1
ATOM 840 N N . SER A 1 105 ? 8.750 -7.295 26.159 1.00 77.50 105 SER A N 1
ATOM 841 C CA . SER A 1 105 ? 8.353 -6.881 27.509 1.00 77.50 105 SER A CA 1
ATOM 842 C C . SER A 1 105 ? 7.066 -6.045 27.527 1.00 77.50 105 SER A C 1
ATOM 844 O O . SER A 1 105 ? 6.589 -5.680 28.598 1.00 77.50 105 SER A O 1
ATOM 846 N N . GLY A 1 106 ? 6.490 -5.749 26.355 1.00 72.81 106 GLY A N 1
ATOM 847 C CA . GLY A 1 106 ? 5.334 -4.866 26.207 1.00 72.81 106 GLY A CA 1
ATOM 848 C C . GLY A 1 106 ? 5.689 -3.376 26.198 1.00 72.81 106 GLY A C 1
ATOM 849 O O . GLY A 1 106 ? 4.789 -2.540 26.221 1.00 72.81 106 GLY A O 1
ATOM 850 N N . THR A 1 107 ? 6.975 -3.023 26.142 1.00 78.06 107 THR A N 1
ATOM 851 C CA . THR A 1 107 ? 7.433 -1.632 26.053 1.00 78.06 107 THR A CA 1
ATOM 852 C C . THR A 1 107 ? 7.280 -1.128 24.622 1.00 78.06 107 THR A C 1
ATOM 854 O O . THR A 1 107 ? 7.612 -1.831 23.671 1.00 78.06 107 THR A O 1
ATOM 857 N N . ILE A 1 108 ? 6.792 0.102 24.450 1.00 69.19 108 ILE A N 1
ATOM 858 C CA . ILE A 1 108 ? 6.711 0.748 23.135 1.00 69.19 108 ILE A CA 1
ATOM 859 C C . ILE A 1 108 ? 8.117 0.862 22.539 1.00 69.19 108 ILE A C 1
ATOM 861 O O . ILE A 1 108 ? 9.011 1.472 23.130 1.00 69.19 108 ILE A O 1
ATOM 865 N N . ILE A 1 109 ? 8.307 0.312 21.343 1.00 68.12 109 ILE A N 1
ATOM 866 C CA . ILE A 1 109 ? 9.499 0.599 20.548 1.00 68.12 109 ILE A CA 1
ATOM 867 C C . ILE A 1 109 ? 9.261 1.982 19.952 1.00 68.12 109 ILE A C 1
ATOM 869 O O . ILE A 1 109 ? 8.222 2.190 19.330 1.00 68.12 109 ILE A O 1
ATOM 873 N N . TYR A 1 110 ? 10.185 2.928 20.145 1.00 53.06 110 TYR A N 1
ATOM 874 C CA . TYR A 1 110 ? 10.070 4.312 19.663 1.00 53.06 110 TYR A CA 1
ATOM 875 C C . TYR A 1 110 ? 10.104 4.412 18.120 1.00 53.06 110 TYR A C 1
ATOM 877 O O . TYR A 1 110 ? 10.988 5.032 17.536 1.00 53.06 110 TYR A O 1
ATOM 885 N N . HIS A 1 111 ? 9.119 3.833 17.440 1.00 57.66 111 HIS A N 1
ATOM 886 C CA . HIS A 1 111 ? 8.673 4.260 16.126 1.00 57.66 111 HIS A CA 1
ATOM 887 C C . HIS A 1 111 ? 7.660 5.374 16.379 1.00 57.66 111 HIS A C 1
ATOM 889 O O . HIS A 1 111 ? 6.467 5.135 16.506 1.00 57.66 111 HIS A O 1
ATOM 895 N N . ILE A 1 112 ? 8.142 6.611 16.520 1.00 59.06 112 ILE A N 1
ATOM 896 C CA . ILE A 1 112 ? 7.274 7.777 16.789 1.00 59.06 112 ILE A CA 1
ATOM 897 C C . ILE A 1 112 ? 6.345 8.058 15.589 1.00 59.06 112 ILE A C 1
ATOM 899 O O . ILE A 1 112 ? 5.471 8.916 15.657 1.00 59.06 112 ILE A O 1
ATOM 903 N N . LYS A 1 113 ? 6.560 7.381 14.456 1.00 71.25 113 LYS A N 1
ATOM 904 C CA . LYS A 1 113 ? 5.894 7.660 13.192 1.00 71.25 113 LYS A CA 1
ATOM 905 C C . LYS A 1 113 ? 5.669 6.377 12.412 1.00 71.25 113 LYS A C 1
ATOM 907 O O . LYS A 1 113 ? 6.520 5.488 12.418 1.00 71.25 113 LYS A O 1
ATOM 912 N N . ASN A 1 114 ? 4.556 6.347 11.700 1.00 79.25 114 ASN A N 1
ATOM 913 C CA . ASN A 1 114 ? 4.214 5.293 10.758 1.00 79.25 114 ASN A CA 1
ATOM 914 C C . ASN A 1 114 ? 4.534 5.720 9.329 1.00 79.25 114 ASN A C 1
ATOM 916 O O . ASN A 1 114 ? 4.594 6.917 9.057 1.00 79.25 114 ASN A O 1
ATOM 920 N N . ASN A 1 115 ? 4.743 4.766 8.424 1.00 83.94 115 ASN A N 1
ATOM 921 C CA . ASN A 1 115 ? 5.224 5.029 7.072 1.00 83.94 115 ASN A CA 1
ATOM 922 C C . ASN A 1 115 ? 4.281 4.539 5.971 1.00 83.94 115 ASN A C 1
ATOM 924 O O . ASN A 1 115 ? 3.576 3.543 6.114 1.00 83.94 115 ASN A O 1
ATOM 928 N N . LEU A 1 116 ? 4.354 5.234 4.845 1.00 84.56 116 LEU A N 1
ATOM 929 C CA . LEU A 1 116 ? 3.853 4.820 3.546 1.00 84.56 116 LEU A CA 1
ATOM 930 C C . LEU A 1 116 ? 5.005 4.995 2.563 1.00 84.56 116 LEU A C 1
ATOM 932 O O . LEU A 1 116 ? 5.617 6.060 2.527 1.00 84.56 116 LEU A O 1
ATOM 936 N N . SER A 1 117 ? 5.305 3.987 1.758 1.00 82.19 117 SER A N 1
ATOM 937 C CA . SER A 1 117 ? 6.284 4.130 0.692 1.00 82.19 117 SER A CA 1
ATOM 938 C C . SER A 1 117 ? 5.874 3.413 -0.567 1.00 82.19 117 SER A C 1
ATOM 940 O O . SER A 1 117 ? 5.193 2.390 -0.537 1.00 82.19 117 SER A O 1
ATOM 942 N N . PHE A 1 118 ? 6.298 3.984 -1.680 1.00 77.81 118 PHE A N 1
ATOM 943 C CA . PHE A 1 118 ? 6.092 3.411 -2.986 1.00 77.81 118 PHE A CA 1
ATOM 944 C C . PHE A 1 118 ? 7.405 3.486 -3.753 1.00 77.81 118 PHE A C 1
ATOM 946 O O . PHE A 1 118 ? 7.973 4.570 -3.876 1.00 77.81 118 PHE A O 1
ATOM 953 N N . ASN A 1 119 ? 7.888 2.343 -4.232 1.00 77.00 119 ASN A N 1
ATOM 954 C CA . ASN A 1 119 ? 9.171 2.232 -4.912 1.00 77.00 119 ASN A CA 1
ATOM 955 C C . ASN A 1 119 ? 9.023 1.422 -6.198 1.00 77.00 119 ASN A C 1
ATOM 957 O O . ASN A 1 119 ? 8.318 0.418 -6.202 1.00 77.00 119 ASN A O 1
ATOM 961 N N . ILE A 1 120 ? 9.711 1.824 -7.261 1.00 73.94 120 ILE A N 1
ATOM 962 C CA . ILE A 1 120 ? 9.851 1.073 -8.509 1.00 73.94 120 ILE A CA 1
ATOM 963 C C . ILE A 1 120 ? 11.331 0.913 -8.794 1.00 73.94 120 ILE A C 1
ATOM 965 O O . ILE A 1 120 ? 12.091 1.877 -8.707 1.00 73.94 120 ILE A O 1
ATOM 969 N N . VAL A 1 121 ? 11.711 -0.303 -9.161 1.00 75.19 121 VAL A N 1
ATOM 970 C CA . VAL A 1 121 ? 13.072 -0.661 -9.536 1.00 75.19 121 VAL A CA 1
ATOM 971 C C . VAL A 1 121 ? 13.042 -1.291 -10.919 1.00 75.19 121 VAL A C 1
ATOM 973 O O . VAL A 1 121 ? 12.463 -2.364 -11.088 1.00 75.19 121 VAL A O 1
ATOM 976 N N . ASP A 1 122 ? 13.654 -0.623 -11.890 1.00 68.88 122 ASP A N 1
ATOM 977 C CA . ASP A 1 122 ? 13.952 -1.187 -13.205 1.00 68.88 122 ASP A CA 1
ATOM 978 C C . ASP A 1 122 ? 15.194 -2.074 -13.100 1.00 68.88 122 ASP A C 1
ATOM 980 O O . ASP A 1 122 ? 16.195 -1.664 -12.513 1.00 68.88 122 ASP A O 1
ATOM 984 N N . LYS A 1 123 ? 15.119 -3.289 -13.630 1.00 67.81 123 LYS A N 1
ATOM 985 C CA . LYS A 1 123 ? 16.160 -4.311 -13.561 1.00 67.81 123 LYS A CA 1
ATOM 986 C C . LYS A 1 123 ? 16.460 -4.804 -14.966 1.00 67.81 123 LYS A C 1
ATOM 988 O O . LYS A 1 123 ? 15.587 -5.338 -15.650 1.00 67.81 123 LYS A O 1
ATOM 993 N N . ILE A 1 124 ? 17.716 -4.658 -15.363 1.00 61.53 124 ILE A N 1
ATOM 994 C CA . ILE A 1 124 ? 18.215 -5.087 -16.667 1.00 61.53 124 ILE A CA 1
ATOM 995 C C . ILE A 1 124 ? 18.908 -6.438 -16.476 1.00 61.53 124 ILE A C 1
ATOM 997 O O . ILE A 1 124 ? 19.901 -6.536 -15.754 1.00 61.53 124 ILE A O 1
ATOM 1001 N N . TYR A 1 125 ? 18.375 -7.488 -17.106 1.00 57.88 125 TYR A N 1
ATOM 1002 C CA . TYR A 1 125 ? 18.936 -8.840 -17.055 1.00 57.88 125 TYR A CA 1
ATOM 1003 C C . TYR A 1 125 ? 19.408 -9.279 -18.443 1.00 57.88 125 TYR A C 1
ATOM 1005 O O . TYR A 1 125 ? 18.622 -9.324 -19.386 1.00 57.88 125 TYR A O 1
ATOM 1013 N N . GLU A 1 126 ? 20.674 -9.694 -18.548 1.00 45.50 126 GLU A N 1
ATOM 1014 C CA . GLU A 1 126 ? 21.348 -10.042 -19.814 1.00 45.50 126 GLU A CA 1
ATOM 1015 C C . GLU A 1 126 ? 20.662 -11.186 -20.600 1.00 45.50 126 GLU A C 1
ATOM 1017 O O . GLU A 1 126 ? 20.776 -11.252 -21.822 1.00 45.50 126 GLU A O 1
ATOM 1022 N N . TYR A 1 127 ? 19.899 -12.057 -19.922 1.00 50.41 127 TYR A N 1
ATOM 1023 C CA . TYR A 1 127 ? 19.249 -13.235 -20.525 1.00 50.41 127 TYR A CA 1
ATOM 1024 C C . TYR A 1 127 ? 17.732 -13.327 -20.297 1.00 50.41 127 TYR A C 1
ATOM 1026 O O . TYR A 1 127 ? 17.058 -14.072 -21.008 1.00 50.41 127 TYR A O 1
ATOM 1034 N N . GLU A 1 128 ? 17.183 -12.599 -19.320 1.00 55.66 128 GLU A N 1
ATOM 1035 C CA . GLU A 1 128 ? 15.757 -12.676 -18.943 1.00 55.66 128 GLU A CA 1
ATOM 1036 C C . GLU A 1 128 ? 14.925 -11.510 -19.500 1.00 55.66 128 GLU A C 1
ATOM 1038 O O . GLU A 1 128 ? 13.694 -11.542 -19.444 1.00 55.66 128 GLU A O 1
ATOM 1043 N N . GLY A 1 129 ? 15.597 -10.518 -20.092 1.00 61.59 129 GLY A N 1
ATOM 1044 C CA . GLY A 1 129 ? 14.985 -9.285 -20.562 1.00 61.59 129 GLY A CA 1
ATOM 1045 C C . GLY A 1 129 ? 14.727 -8.287 -19.434 1.00 61.59 129 GLY A C 1
ATOM 1046 O O . GLY A 1 129 ? 14.805 -8.603 -18.245 1.00 61.59 129 GLY A O 1
ATOM 1047 N N . ASP A 1 130 ? 14.428 -7.057 -19.832 1.00 67.69 130 ASP A N 1
ATOM 1048 C CA . ASP A 1 130 ? 14.202 -5.945 -18.913 1.00 67.69 130 ASP A CA 1
ATOM 1049 C C . ASP A 1 130 ? 12.906 -6.148 -18.111 1.00 67.69 130 ASP A C 1
ATOM 1051 O O . ASP A 1 130 ? 11.866 -6.553 -18.646 1.00 67.69 130 ASP A O 1
ATOM 1055 N N . ARG A 1 131 ? 12.951 -5.847 -16.811 1.00 74.69 131 ARG A N 1
ATOM 1056 C CA . ARG A 1 131 ? 11.830 -6.015 -15.880 1.00 74.69 131 ARG A CA 1
ATOM 1057 C C . ARG A 1 131 ? 11.795 -4.863 -14.890 1.00 74.69 131 ARG A C 1
ATOM 1059 O O . ARG A 1 131 ? 12.800 -4.581 -14.258 1.00 74.69 131 ARG A O 1
ATOM 1066 N N . ALA A 1 132 ? 10.609 -4.321 -14.624 1.00 75.56 132 ALA A N 1
ATOM 1067 C CA . ALA A 1 132 ? 10.416 -3.404 -13.503 1.00 75.56 132 ALA A CA 1
ATOM 1068 C C . ALA A 1 132 ? 9.526 -4.021 -12.420 1.00 75.56 132 ALA A C 1
ATOM 1070 O O . ALA A 1 132 ? 8.469 -4.591 -12.715 1.00 75.56 132 ALA A O 1
ATOM 1071 N N . ASP A 1 133 ? 9.957 -3.869 -11.170 1.00 80.94 133 ASP A N 1
ATOM 1072 C CA . ASP A 1 133 ? 9.246 -4.304 -9.970 1.00 80.94 133 ASP A CA 1
ATOM 1073 C C . ASP A 1 133 ? 8.808 -3.104 -9.144 1.00 80.94 133 ASP A C 1
ATOM 1075 O O . ASP A 1 133 ? 9.595 -2.191 -8.899 1.00 80.94 133 ASP A O 1
ATOM 1079 N N . ALA A 1 134 ? 7.567 -3.131 -8.676 1.00 79.81 134 ALA A N 1
ATOM 1080 C CA . ALA A 1 134 ? 7.015 -2.153 -7.759 1.00 79.81 134 ALA A CA 1
ATOM 1081 C C . ALA A 1 134 ? 6.891 -2.743 -6.351 1.00 79.81 134 ALA A C 1
ATOM 1083 O O . ALA A 1 134 ? 6.597 -3.924 -6.163 1.00 79.81 134 ALA A O 1
ATOM 1084 N N . THR A 1 135 ? 7.101 -1.902 -5.345 1.00 85.06 135 THR A N 1
ATOM 1085 C CA . THR A 1 135 ? 6.887 -2.209 -3.934 1.00 85.06 135 THR A CA 1
ATOM 1086 C C . THR A 1 135 ? 6.042 -1.116 -3.300 1.00 85.06 135 THR A C 1
ATOM 1088 O O . THR A 1 135 ? 6.428 0.052 -3.317 1.00 85.06 135 THR A O 1
ATOM 1091 N N . LEU A 1 136 ? 4.925 -1.500 -2.689 1.00 85.81 136 LEU A N 1
ATOM 1092 C CA . LEU A 1 136 ? 4.109 -0.642 -1.834 1.00 85.81 136 LEU A CA 1
ATOM 1093 C C . LEU A 1 136 ? 4.263 -1.111 -0.390 1.00 85.81 136 LEU A C 1
ATOM 1095 O O . LEU A 1 136 ? 4.020 -2.277 -0.087 1.00 85.81 136 LEU A O 1
ATOM 1099 N N . SER A 1 137 ? 4.626 -0.204 0.508 1.00 87.56 137 SER A N 1
ATOM 1100 C CA . SER A 1 137 ? 4.574 -0.447 1.947 1.00 87.56 137 SER A CA 1
ATOM 1101 C C . SER A 1 137 ? 3.656 0.546 2.629 1.00 87.56 137 SER A C 1
ATOM 1103 O O . SER A 1 137 ? 3.741 1.741 2.370 1.00 87.56 137 SER A O 1
ATOM 1105 N N . ILE A 1 138 ? 2.802 0.061 3.521 1.00 87.75 138 ILE A N 1
ATOM 1106 C CA . ILE A 1 138 ? 1.925 0.894 4.339 1.00 87.75 138 ILE A CA 1
ATOM 1107 C C . ILE A 1 138 ? 1.822 0.297 5.737 1.00 87.75 138 ILE A C 1
ATOM 1109 O O . ILE A 1 138 ? 1.417 -0.852 5.892 1.00 87.75 138 ILE A O 1
ATOM 1113 N N . PHE A 1 139 ? 2.218 1.072 6.747 1.00 86.88 139 PHE A N 1
ATOM 1114 C CA . PHE A 1 139 ? 2.420 0.573 8.107 1.00 86.88 139 PHE A CA 1
ATOM 1115 C C . PHE A 1 139 ? 3.332 -0.672 8.113 1.00 86.88 139 PHE A C 1
ATOM 1117 O O . PHE A 1 139 ? 4.518 -0.590 7.797 1.00 86.88 139 PHE A O 1
ATOM 1124 N N . ASP A 1 140 ? 2.770 -1.823 8.467 1.00 80.62 140 ASP A N 1
ATOM 1125 C CA . ASP A 1 140 ? 3.396 -3.140 8.548 1.00 80.62 140 ASP A CA 1
ATOM 1126 C C . ASP A 1 140 ? 3.199 -4.002 7.286 1.00 80.62 140 ASP A C 1
ATOM 1128 O O . ASP A 1 140 ? 3.872 -5.023 7.136 1.00 80.62 140 ASP A O 1
ATOM 1132 N N . ALA A 1 141 ? 2.326 -3.590 6.362 1.00 85.88 141 ALA A N 1
ATOM 1133 C CA . ALA A 1 141 ? 2.088 -4.299 5.112 1.00 85.88 141 ALA A CA 1
ATOM 1134 C C . ALA A 1 141 ? 3.134 -3.955 4.050 1.00 85.88 141 ALA A C 1
ATOM 1136 O O . ALA A 1 141 ? 3.545 -2.801 3.895 1.00 85.88 141 ALA A O 1
ATOM 1137 N N . LYS A 1 142 ? 3.511 -4.963 3.259 1.00 86.88 142 LYS A N 1
ATOM 1138 C CA . LYS A 1 142 ? 4.390 -4.826 2.100 1.00 86.88 142 LYS A CA 1
ATOM 1139 C C . LYS A 1 142 ? 3.874 -5.691 0.957 1.00 86.88 142 LYS A C 1
ATOM 1141 O O . LYS A 1 142 ? 3.625 -6.872 1.154 1.00 86.88 142 LYS A O 1
ATOM 1146 N N . ILE A 1 143 ? 3.763 -5.097 -0.224 1.00 86.44 143 ILE A N 1
ATOM 1147 C CA . ILE A 1 143 ? 3.320 -5.753 -1.454 1.00 86.44 143 ILE A CA 1
ATOM 1148 C C . ILE A 1 143 ? 4.391 -5.538 -2.500 1.00 86.44 143 ILE A C 1
ATOM 1150 O O . ILE A 1 143 ? 4.874 -4.417 -2.661 1.00 86.44 143 ILE A O 1
ATOM 1154 N N . GLU A 1 144 ? 4.722 -6.597 -3.221 1.00 86.00 144 GLU A N 1
ATOM 1155 C CA . GLU A 1 144 ? 5.643 -6.568 -4.348 1.00 86.00 144 GLU A CA 1
ATOM 1156 C C . GLU A 1 144 ? 4.939 -7.144 -5.573 1.00 86.00 144 GLU A C 1
ATOM 1158 O O . GLU A 1 144 ? 4.269 -8.173 -5.483 1.00 86.00 144 GLU A O 1
ATOM 1163 N N . TYR A 1 145 ? 5.068 -6.477 -6.715 1.00 82.31 145 TYR A N 1
ATOM 1164 C CA . TYR A 1 145 ? 4.486 -6.935 -7.972 1.00 82.31 145 TYR A CA 1
ATOM 1165 C C . TYR A 1 145 ? 5.314 -6.447 -9.157 1.00 82.31 145 TYR A C 1
ATOM 1167 O O . TYR A 1 145 ? 6.000 -5.428 -9.085 1.00 82.31 145 TYR A O 1
ATOM 1175 N N . GLN A 1 146 ? 5.258 -7.188 -10.258 1.00 81.94 146 GLN A N 1
ATOM 1176 C CA . GLN A 1 146 ? 5.940 -6.812 -11.492 1.00 81.94 146 GLN A CA 1
ATOM 1177 C C . GLN A 1 146 ? 5.038 -5.872 -12.295 1.00 81.94 146 GLN A C 1
ATOM 1179 O O . GLN A 1 146 ? 3.843 -6.133 -12.419 1.00 81.94 146 GLN A O 1
ATOM 1184 N N . VAL A 1 147 ? 5.599 -4.805 -12.866 1.00 76.00 147 VAL A N 1
ATOM 1185 C CA . VAL A 1 147 ? 4.849 -3.789 -13.635 1.00 76.00 147 VAL A CA 1
ATOM 1186 C C . VAL A 1 147 ? 5.245 -3.704 -15.107 1.00 76.00 147 VAL A C 1
ATOM 1188 O O . VAL A 1 147 ? 4.490 -3.171 -15.916 1.00 76.00 147 VAL A O 1
ATOM 1191 N N . TYR A 1 148 ? 6.400 -4.260 -15.472 1.00 73.12 148 TYR A N 1
ATOM 1192 C CA . TYR A 1 148 ? 6.908 -4.311 -16.844 1.00 73.12 148 TYR A CA 1
ATOM 1193 C C . TYR A 1 148 ? 7.606 -5.661 -17.099 1.00 73.12 148 TYR A C 1
ATOM 1195 O O . TYR A 1 148 ? 8.249 -6.176 -16.178 1.00 73.12 148 TYR A O 1
ATOM 1203 N N . PRO A 1 149 ? 7.496 -6.274 -18.298 1.00 62.09 149 PRO A N 1
ATOM 1204 C CA . PRO A 1 149 ? 6.777 -5.796 -19.490 1.00 62.09 149 PRO A CA 1
ATOM 1205 C C . PRO A 1 149 ? 5.253 -5.918 -19.417 1.00 62.09 149 PRO A C 1
ATOM 1207 O O . PRO A 1 149 ? 4.551 -5.248 -20.161 1.00 62.09 149 PRO A O 1
ATOM 1210 N N . ASN A 1 150 ? 4.737 -6.743 -18.509 1.00 73.44 150 ASN A N 1
ATOM 1211 C CA . ASN A 1 150 ? 3.314 -6.840 -18.209 1.00 73.44 150 ASN A CA 1
ATOM 1212 C C . ASN A 1 150 ? 3.130 -6.813 -16.699 1.00 73.44 150 ASN A C 1
ATOM 1214 O O . ASN A 1 150 ? 4.009 -7.275 -15.963 1.00 73.44 150 ASN A O 1
ATOM 1218 N N . VAL A 1 151 ? 1.971 -6.337 -16.253 1.00 75.50 151 VAL A N 1
ATOM 1219 C CA . VAL A 1 151 ? 1.638 -6.357 -14.833 1.00 75.50 151 VAL A CA 1
ATOM 1220 C C . VAL A 1 151 ? 1.411 -7.794 -14.395 1.00 75.50 151 VAL A C 1
ATOM 1222 O O . VAL A 1 151 ? 0.551 -8.485 -14.943 1.00 75.50 151 VAL A O 1
ATOM 1225 N N . LYS A 1 152 ? 2.203 -8.260 -13.430 1.00 80.75 152 LYS A N 1
ATOM 1226 C CA . LYS A 1 152 ? 2.020 -9.569 -12.803 1.00 80.75 152 LYS A CA 1
ATOM 1227 C C . LYS A 1 152 ? 1.884 -9.378 -11.307 1.00 80.75 152 LYS A C 1
ATOM 1229 O O . LYS A 1 152 ? 2.804 -8.905 -10.639 1.00 80.75 152 LYS A O 1
ATOM 1234 N N . TYR A 1 153 ? 0.722 -9.769 -10.819 1.00 77.31 153 TYR A N 1
ATOM 1235 C CA . TYR A 1 153 ? 0.339 -9.689 -9.420 1.00 77.31 153 TYR A CA 1
ATOM 1236 C C . TYR A 1 153 ? 0.685 -10.982 -8.688 1.00 77.31 153 TYR A C 1
ATOM 1238 O O . TYR A 1 153 ? 1.042 -11.982 -9.321 1.00 77.31 153 TYR A O 1
ATOM 1246 N N . ASN A 1 154 ? 0.607 -10.961 -7.358 1.00 81.06 154 ASN A N 1
ATOM 1247 C CA . ASN A 1 154 ? 0.884 -12.154 -6.575 1.00 81.06 154 ASN A CA 1
ATOM 1248 C C . ASN A 1 154 ? -0.220 -13.195 -6.857 1.00 81.06 154 ASN A C 1
ATOM 1250 O O . ASN A 1 154 ? -1.399 -12.848 -6.804 1.00 81.06 154 ASN A O 1
ATOM 1254 N N . PRO A 1 155 ? 0.116 -14.458 -7.179 1.00 79.06 155 PRO A N 1
ATOM 1255 C CA . PRO A 1 155 ? -0.883 -15.504 -7.413 1.00 79.06 155 PRO A CA 1
ATOM 1256 C C . PRO A 1 155 ? -1.813 -15.765 -6.218 1.00 79.06 155 PRO A C 1
ATOM 1258 O O . PRO A 1 155 ? -2.877 -16.348 -6.406 1.00 79.06 155 PRO A O 1
ATOM 1261 N N . GLU A 1 156 ? -1.429 -15.354 -5.009 1.00 86.31 156 GLU A N 1
ATOM 1262 C CA . GLU A 1 156 ? -2.259 -15.446 -3.802 1.00 86.31 156 GLU A CA 1
ATOM 1263 C C . GLU A 1 156 ? -3.298 -14.313 -3.692 1.00 86.31 156 GLU A C 1
ATOM 1265 O O . GLU A 1 156 ? -4.146 -14.330 -2.796 1.00 86.31 156 GLU A O 1
ATOM 1270 N N . ASP A 1 157 ? -3.265 -13.336 -4.603 1.00 89.44 157 ASP A N 1
ATOM 1271 C CA . ASP A 1 157 ? -4.204 -12.219 -4.609 1.00 89.44 157 ASP A CA 1
ATOM 1272 C C . ASP A 1 157 ? -5.597 -12.654 -5.056 1.00 89.44 157 ASP A C 1
ATOM 1274 O O . ASP A 1 157 ? -5.786 -13.437 -5.990 1.00 89.44 157 ASP A O 1
ATOM 1278 N N . THR A 1 158 ? -6.609 -12.071 -4.417 1.00 93.38 158 THR A N 1
ATOM 1279 C CA . THR A 1 158 ? -8.002 -12.246 -4.831 1.00 93.38 158 THR A CA 1
ATOM 1280 C C . THR A 1 158 ? -8.413 -11.120 -5.771 1.00 93.38 158 THR A C 1
ATOM 1282 O O . THR A 1 158 ? -8.212 -9.947 -5.462 1.00 93.38 158 THR A O 1
ATOM 1285 N N . LEU A 1 159 ? -9.044 -11.460 -6.897 1.00 92.44 159 LEU A N 1
ATOM 1286 C CA . LEU A 1 159 ? -9.639 -10.482 -7.805 1.00 92.44 159 LEU A CA 1
ATOM 1287 C C . LEU A 1 159 ? -11.110 -10.246 -7.448 1.00 92.44 159 LEU A C 1
ATOM 1289 O O . LEU A 1 159 ? -11.950 -11.135 -7.591 1.00 92.44 159 LEU A O 1
ATOM 1293 N N . LEU A 1 160 ? -11.432 -9.025 -7.034 1.00 93.88 160 LEU A N 1
ATOM 1294 C CA . LEU A 1 160 ? -12.802 -8.548 -6.920 1.00 93.88 160 LEU A CA 1
ATOM 1295 C C . LEU A 1 160 ? -13.238 -7.948 -8.252 1.00 93.88 160 LEU A C 1
ATOM 1297 O O . LEU A 1 160 ? -12.612 -7.025 -8.775 1.00 93.88 160 LEU A O 1
ATOM 1301 N N . THR A 1 161 ? -14.363 -8.429 -8.778 1.00 93.31 161 THR A N 1
ATOM 1302 C CA . THR A 1 161 ? -14.975 -7.855 -9.983 1.00 93.31 161 THR A CA 1
ATOM 1303 C C . THR A 1 161 ? -15.353 -6.395 -9.769 1.00 93.31 161 THR A C 1
ATOM 1305 O O . THR A 1 161 ? -15.177 -5.580 -10.668 1.00 93.31 161 THR A O 1
ATOM 1308 N N . THR A 1 162 ? -15.834 -6.069 -8.568 1.00 93.75 162 THR A N 1
ATOM 1309 C CA . THR A 1 162 ? -16.276 -4.734 -8.162 1.00 93.75 162 THR A CA 1
ATOM 1310 C C . THR A 1 162 ? -15.915 -4.479 -6.705 1.00 93.75 162 THR A C 1
ATOM 1312 O O . THR A 1 162 ? -16.108 -5.353 -5.858 1.00 93.75 162 THR A O 1
ATOM 1315 N N . PHE A 1 163 ? -15.464 -3.269 -6.401 1.00 94.62 163 PHE A N 1
ATOM 1316 C CA . PHE A 1 163 ? -15.175 -2.807 -5.049 1.00 94.62 163 PHE A CA 1
ATOM 1317 C C . PHE A 1 163 ? -15.524 -1.325 -4.929 1.00 94.62 163 PHE A C 1
ATOM 1319 O O . PHE A 1 163 ? -15.167 -0.530 -5.796 1.00 94.62 163 PHE A O 1
ATOM 1326 N N . THR A 1 164 ? -16.210 -0.945 -3.858 1.00 92.56 164 THR A N 1
ATOM 132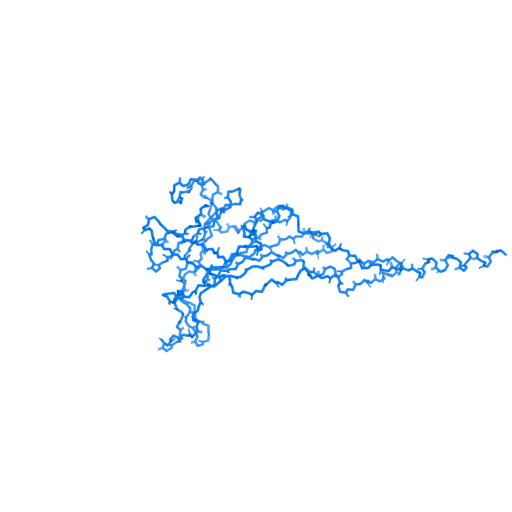7 C CA . THR A 1 164 ? -16.609 0.445 -3.617 1.00 92.56 164 THR A CA 1
ATOM 1328 C C . THR A 1 164 ? -15.808 1.005 -2.453 1.00 92.56 164 THR A C 1
ATOM 1330 O O . THR A 1 164 ? -15.727 0.382 -1.397 1.00 92.56 164 THR A O 1
ATOM 1333 N N . ALA A 1 165 ? -15.225 2.183 -2.660 1.00 90.31 165 ALA A N 1
ATOM 1334 C CA . ALA A 1 165 ? -14.534 2.960 -1.642 1.00 90.31 165 ALA A CA 1
ATOM 1335 C C . ALA A 1 165 ? -15.037 4.407 -1.715 1.00 90.31 165 ALA A C 1
ATOM 1337 O O . ALA A 1 165 ? -14.940 5.060 -2.762 1.00 90.31 165 ALA A O 1
ATOM 1338 N N . GLY A 1 166 ? -15.641 4.882 -0.623 1.00 87.75 166 GLY A N 1
ATOM 1339 C CA . GLY A 1 166 ? -16.392 6.130 -0.611 1.00 87.75 166 GLY A CA 1
ATOM 1340 C C . GLY A 1 166 ? -17.527 6.104 -1.633 1.00 87.75 166 GLY A C 1
ATOM 1341 O O . GLY A 1 166 ? -18.337 5.181 -1.677 1.00 87.75 166 GLY A O 1
ATOM 1342 N N . SER A 1 167 ? -17.575 7.116 -2.498 1.00 88.38 167 SER A N 1
ATOM 1343 C CA . SER A 1 167 ? -18.562 7.213 -3.583 1.00 88.38 167 SER A CA 1
ATOM 1344 C C . SER A 1 167 ? -18.106 6.587 -4.907 1.00 88.38 167 SER A C 1
ATOM 1346 O O . SER A 1 167 ? -18.872 6.593 -5.872 1.00 88.38 167 SER A O 1
ATOM 1348 N N . THR A 1 168 ? -16.878 6.064 -4.985 1.00 89.19 168 THR A N 1
ATOM 1349 C CA . THR A 1 168 ? -16.299 5.558 -6.238 1.00 89.19 168 THR A CA 1
ATOM 1350 C C . THR A 1 168 ? -16.351 4.037 -6.279 1.00 89.19 168 THR A C 1
ATOM 1352 O O . THR A 1 168 ? -15.964 3.357 -5.329 1.00 89.19 168 THR A O 1
ATOM 1355 N N . THR A 1 169 ? -16.826 3.492 -7.400 1.00 91.75 169 THR A N 1
ATOM 1356 C CA . THR A 1 169 ? -16.791 2.051 -7.669 1.00 91.75 169 THR A CA 1
ATOM 1357 C C . THR A 1 169 ? -15.655 1.740 -8.628 1.00 91.75 169 THR A C 1
ATOM 1359 O O . THR A 1 169 ? -15.550 2.331 -9.700 1.00 91.75 169 THR A O 1
ATOM 1362 N N . TYR A 1 170 ? -14.822 0.794 -8.224 1.00 90.00 170 TYR A N 1
ATOM 1363 C CA . TYR A 1 170 ? -13.664 0.306 -8.947 1.00 90.00 170 TYR A CA 1
ATOM 1364 C C . TYR A 1 170 ? -13.962 -1.098 -9.461 1.00 90.00 170 TYR A C 1
ATOM 1366 O O . TYR A 1 170 ? -14.503 -1.931 -8.731 1.00 90.00 170 TYR A O 1
ATOM 1374 N N . ASN A 1 171 ? -13.593 -1.368 -10.708 1.00 90.50 171 ASN A N 1
ATOM 1375 C CA . ASN A 1 171 ? -13.676 -2.705 -11.289 1.00 90.50 171 ASN A CA 1
ATOM 1376 C C . ASN A 1 171 ? -12.302 -3.369 -11.243 1.00 90.50 171 ASN A C 1
ATOM 1378 O O . ASN A 1 171 ? -11.293 -2.669 -11.226 1.00 90.50 171 ASN A O 1
ATOM 1382 N N . ASN A 1 172 ? -12.258 -4.702 -11.257 1.00 89.44 172 ASN A N 1
ATOM 1383 C CA . ASN A 1 172 ? -11.008 -5.473 -11.305 1.00 89.44 172 ASN A CA 1
ATOM 1384 C C . ASN A 1 172 ? -10.019 -5.054 -10.200 1.00 89.44 172 ASN A C 1
ATOM 1386 O O . ASN A 1 172 ? -8.879 -4.664 -10.468 1.00 89.44 172 ASN A O 1
ATOM 1390 N N . VAL A 1 173 ? -10.482 -5.065 -8.950 1.00 90.69 173 VAL A N 1
ATOM 1391 C CA . VAL A 1 173 ? -9.664 -4.696 -7.790 1.00 90.69 173 VAL A CA 1
ATOM 1392 C C . VAL A 1 173 ? -8.969 -5.926 -7.249 1.00 90.69 173 VAL A C 1
ATOM 1394 O O . VAL A 1 173 ? -9.615 -6.915 -6.913 1.00 90.69 173 VAL A O 1
ATOM 1397 N N . LEU A 1 174 ? -7.653 -5.846 -7.129 1.00 91.56 174 LEU A N 1
ATOM 1398 C CA . LEU A 1 174 ? -6.862 -6.888 -6.500 1.00 91.56 174 LEU A CA 1
ATOM 1399 C C . LEU A 1 174 ? -6.809 -6.662 -5.004 1.00 91.56 174 LEU A C 1
ATOM 1401 O O . LEU A 1 174 ? -6.669 -5.532 -4.532 1.00 91.56 174 LEU A O 1
ATOM 1405 N N . VAL A 1 175 ? -6.918 -7.760 -4.274 1.00 94.56 175 VAL A N 1
ATOM 1406 C CA . VAL A 1 175 ? -6.859 -7.794 -2.823 1.00 94.56 175 VAL A CA 1
ATOM 1407 C C . VAL A 1 175 ? -5.689 -8.667 -2.433 1.00 94.56 175 VAL A C 1
ATOM 1409 O O . VAL A 1 175 ? -5.745 -9.890 -2.566 1.00 94.56 175 VAL A O 1
ATOM 1412 N N . HIS A 1 176 ? -4.645 -8.017 -1.934 1.00 92.62 176 HIS A N 1
ATOM 1413 C CA . HIS A 1 176 ? -3.517 -8.699 -1.330 1.00 92.62 176 HIS A CA 1
ATOM 1414 C C . HIS A 1 176 ? -3.807 -8.934 0.151 1.00 92.62 176 HIS A C 1
ATOM 1416 O O . HIS A 1 176 ? -4.144 -7.997 0.885 1.00 92.62 176 HIS A O 1
ATOM 1422 N N . HIS A 1 177 ? -3.696 -10.187 0.583 1.00 91.56 177 HIS A N 1
ATOM 1423 C CA . HIS A 1 177 ? -3.882 -10.584 1.974 1.00 91.56 177 HIS A CA 1
ATOM 1424 C C . HIS A 1 177 ? -2.541 -10.554 2.706 1.00 91.56 177 HIS A C 1
ATOM 1426 O O . HIS A 1 177 ? -1.575 -11.168 2.269 1.00 91.56 177 HIS A O 1
ATOM 1432 N N . ILE A 1 178 ? -2.493 -9.849 3.833 1.00 88.50 178 ILE A N 1
ATOM 1433 C CA . ILE A 1 178 ? -1.302 -9.749 4.675 1.00 88.50 178 ILE A CA 1
ATOM 1434 C C . ILE A 1 178 ? -1.393 -10.804 5.772 1.00 88.50 178 ILE A C 1
ATOM 1436 O O . ILE A 1 178 ? -2.450 -10.976 6.386 1.00 88.50 178 ILE A O 1
ATOM 1440 N N . ASP A 1 179 ? -0.288 -11.497 6.041 1.00 83.62 179 ASP A N 1
ATOM 1441 C CA . ASP A 1 179 ? -0.200 -12.367 7.209 1.00 83.62 179 ASP A CA 1
ATOM 1442 C C . ASP A 1 179 ? -0.283 -11.522 8.486 1.00 83.62 179 ASP A C 1
ATOM 1444 O O . ASP A 1 179 ? 0.618 -10.748 8.813 1.00 83.62 179 ASP A O 1
ATOM 1448 N N . THR A 1 180 ? -1.392 -11.668 9.210 1.00 79.88 180 THR A N 1
ATOM 1449 C CA . THR A 1 180 ? -1.649 -10.931 10.448 1.00 79.88 180 THR A CA 1
ATOM 1450 C C . THR A 1 180 ? -1.154 -11.662 11.695 1.00 79.88 180 THR A C 1
ATOM 1452 O O . THR A 1 180 ? -1.514 -11.281 12.813 1.00 79.88 180 THR A O 1
ATOM 1455 N N . GLN A 1 181 ? -0.380 -12.741 11.547 1.00 82.62 181 GLN A N 1
ATOM 1456 C CA . GLN A 1 181 ? 0.235 -13.401 12.690 1.00 82.62 181 GLN A CA 1
ATOM 1457 C C . GLN A 1 181 ? 1.165 -12.439 13.431 1.00 82.62 181 GLN A C 1
ATOM 1459 O O . GLN A 1 181 ? 1.881 -11.628 12.849 1.00 82.62 181 GLN A O 1
ATOM 1464 N N . THR A 1 182 ? 1.152 -12.530 14.761 1.00 78.81 182 THR A N 1
ATOM 1465 C CA . THR A 1 182 ? 2.076 -11.750 15.585 1.00 78.81 182 THR A CA 1
ATOM 1466 C C . THR A 1 182 ? 3.495 -12.229 15.315 1.00 78.81 182 THR A C 1
ATOM 1468 O O . THR A 1 182 ? 3.820 -13.390 15.565 1.00 78.81 182 THR A O 1
ATOM 1471 N N . VAL A 1 183 ? 4.347 -11.332 14.821 1.00 76.56 183 VAL A N 1
ATOM 1472 C CA . VAL A 1 183 ? 5.721 -11.675 14.455 1.00 76.56 183 VAL A CA 1
ATOM 1473 C C . VAL A 1 183 ? 6.657 -11.319 15.602 1.00 76.56 183 VAL A C 1
ATOM 1475 O O . VAL A 1 183 ? 6.761 -10.160 16.009 1.00 76.56 183 VAL A O 1
ATOM 1478 N N . TYR A 1 184 ? 7.393 -12.320 16.079 1.00 76.31 184 TYR A N 1
ATOM 1479 C CA . TYR A 1 184 ? 8.462 -12.157 17.059 1.00 76.31 184 TYR A CA 1
ATOM 1480 C C . TYR A 1 184 ? 9.803 -12.048 16.323 1.00 76.31 184 TYR A C 1
ATOM 1482 O O . TYR A 1 184 ? 10.283 -13.022 15.744 1.00 76.31 184 TYR A O 1
ATOM 1490 N N . ARG A 1 185 ? 10.424 -10.863 16.320 1.00 68.81 185 ARG A N 1
ATOM 1491 C CA . ARG A 1 185 ? 11.755 -10.634 15.724 1.00 68.81 185 ARG A CA 1
ATOM 1492 C C . ARG A 1 185 ? 12.757 -10.275 16.810 1.00 68.81 1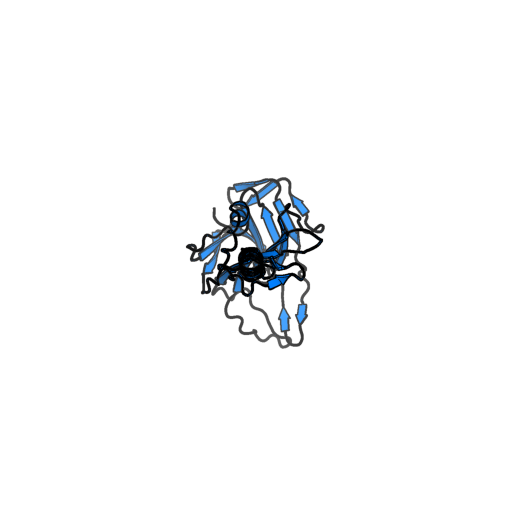85 ARG A C 1
ATOM 1494 O O . ARG A 1 185 ? 12.919 -9.108 17.164 1.00 68.81 185 ARG A O 1
ATOM 1501 N N . GLY A 1 186 ? 13.437 -11.282 17.354 1.00 76.44 186 GLY A N 1
ATOM 1502 C CA . GLY A 1 186 ? 14.336 -11.092 18.493 1.00 76.44 186 GLY A CA 1
ATOM 1503 C C . GLY A 1 186 ? 13.568 -10.551 19.700 1.00 76.44 186 GLY A C 1
ATOM 1504 O O . GLY A 1 186 ? 12.660 -11.208 20.195 1.00 76.44 186 GLY A O 1
ATOM 1505 N N . ARG A 1 187 ? 13.906 -9.337 20.149 1.00 71.62 187 ARG A N 1
ATOM 1506 C CA . ARG A 1 187 ? 13.220 -8.655 21.262 1.00 71.62 187 ARG A CA 1
ATOM 1507 C C . ARG A 1 187 ? 11.960 -7.885 20.852 1.00 71.62 187 ARG A C 1
ATOM 1509 O O . ARG A 1 187 ? 11.396 -7.196 21.688 1.00 71.62 187 ARG A O 1
ATOM 1516 N N . TYR A 1 188 ? 11.542 -7.934 19.590 1.00 70.69 188 TYR A N 1
ATOM 1517 C CA . TYR A 1 188 ? 10.444 -7.115 19.070 1.00 70.69 188 TYR A CA 1
ATOM 1518 C C . TYR A 1 188 ? 9.183 -7.946 18.802 1.00 70.69 188 TYR A C 1
ATOM 1520 O O . TYR A 1 188 ? 9.277 -9.047 18.260 1.00 70.69 188 TYR A O 1
ATOM 1528 N N . ILE A 1 189 ? 8.019 -7.394 19.150 1.00 73.06 189 ILE A N 1
ATOM 1529 C CA . ILE A 1 189 ? 6.680 -7.896 18.827 1.00 73.06 189 ILE A CA 1
ATOM 1530 C C . ILE A 1 189 ? 6.043 -6.940 17.816 1.00 73.06 189 ILE A C 1
ATOM 1532 O O . ILE A 1 189 ? 5.670 -5.808 18.134 1.00 73.06 189 ILE A O 1
ATOM 1536 N N . ILE A 1 190 ? 5.873 -7.424 16.593 1.00 74.81 190 ILE A N 1
ATOM 1537 C CA . ILE A 1 190 ? 5.142 -6.705 15.553 1.00 74.81 190 ILE A CA 1
ATOM 1538 C C . ILE A 1 190 ? 3.714 -7.239 15.555 1.00 74.81 190 ILE A C 1
ATOM 1540 O O . ILE A 1 190 ? 3.496 -8.445 15.406 1.00 74.81 190 ILE A O 1
ATOM 1544 N N . LYS A 1 191 ? 2.753 -6.336 15.760 1.00 77.88 191 LYS A N 1
ATOM 1545 C CA . LYS A 1 191 ? 1.323 -6.629 15.648 1.00 77.88 191 LYS A CA 1
ATOM 1546 C C . LYS A 1 191 ? 0.821 -6.005 14.352 1.00 77.88 191 LYS A C 1
ATOM 1548 O O . LYS A 1 191 ? 0.763 -4.780 14.296 1.00 77.88 191 LYS A O 1
ATOM 1553 N N . PRO A 1 192 ? 0.490 -6.816 13.339 1.00 81.31 192 PRO A N 1
ATOM 1554 C CA . PRO A 1 192 ? 0.020 -6.286 12.073 1.00 81.31 192 PRO A CA 1
ATOM 1555 C C . PRO A 1 192 ? -1.239 -5.429 12.232 1.00 81.31 192 PRO A C 1
ATOM 1557 O O . PRO A 1 192 ? -2.175 -5.826 12.931 1.00 81.31 192 PRO A O 1
ATOM 1560 N N . PHE A 1 193 ? -1.258 -4.252 11.610 1.00 85.62 193 PHE A N 1
ATOM 1561 C CA . PHE A 1 193 ? -2.407 -3.345 11.593 1.00 85.62 193 PHE A CA 1
ATOM 1562 C C . PHE A 1 193 ? -3.198 -3.513 10.304 1.00 85.62 193 PHE A C 1
ATOM 1564 O O . PHE A 1 193 ? -4.419 -3.386 10.300 1.00 85.62 193 PHE A O 1
ATOM 1571 N N . VAL A 1 194 ? -2.509 -3.818 9.208 1.00 90.75 194 VAL A N 1
ATOM 1572 C CA . VAL A 1 194 ? -3.117 -3.952 7.891 1.00 90.75 194 VAL A CA 1
ATOM 1573 C C . VAL A 1 194 ? -3.363 -5.425 7.594 1.00 90.75 194 VAL A C 1
ATOM 1575 O O . VAL A 1 194 ? -2.430 -6.213 7.504 1.00 90.75 194 VAL A O 1
ATOM 1578 N N . GLN A 1 195 ? -4.627 -5.807 7.400 1.00 93.06 195 GLN A N 1
ATOM 1579 C CA . GLN A 1 195 ? -4.969 -7.183 7.005 1.00 93.06 195 GLN A CA 1
ATOM 1580 C C . GLN A 1 195 ? -5.003 -7.363 5.490 1.00 93.06 195 GLN A C 1
ATOM 1582 O O . GLN A 1 195 ? -4.745 -8.449 4.975 1.00 93.06 195 GLN A O 1
ATOM 1587 N N . ARG A 1 196 ? -5.427 -6.323 4.773 1.00 94.50 196 ARG A N 1
ATOM 1588 C CA . ARG A 1 196 ? -5.648 -6.375 3.328 1.00 94.50 196 ARG A CA 1
ATOM 1589 C C . ARG A 1 196 ? -5.254 -5.062 2.707 1.00 94.50 196 ARG A C 1
ATOM 1591 O O . ARG A 1 196 ? -5.531 -4.011 3.286 1.00 94.50 196 ARG A O 1
ATOM 1598 N N . VAL A 1 197 ? -4.712 -5.132 1.504 1.00 93.69 197 VAL A N 1
ATOM 1599 C CA . VAL A 1 197 ? -4.523 -3.962 0.654 1.00 93.69 197 VAL A CA 1
ATOM 1600 C C . VAL A 1 197 ? -5.262 -4.189 -0.654 1.00 93.69 197 VAL A C 1
ATOM 1602 O O . VAL A 1 197 ? -5.139 -5.238 -1.281 1.00 93.69 197 VAL A O 1
ATOM 1605 N N . TYR A 1 198 ? -6.045 -3.190 -1.034 1.00 92.62 198 TYR A N 1
ATOM 1606 C CA . TYR A 1 198 ? -6.851 -3.143 -2.238 1.00 92.62 198 TYR A CA 1
ATOM 1607 C C . TYR A 1 198 ? -6.173 -2.207 -3.218 1.00 92.62 198 TYR A C 1
ATOM 1609 O O . TYR A 1 198 ? -5.847 -1.066 -2.872 1.00 92.62 198 TYR A O 1
ATOM 1617 N N . TYR A 1 199 ? -5.979 -2.673 -4.441 1.00 87.19 199 TYR A N 1
ATOM 1618 C CA . TYR A 1 199 ? -5.339 -1.862 -5.454 1.00 87.19 199 TYR A CA 1
ATOM 1619 C C . TYR A 1 199 ? -5.880 -2.166 -6.847 1.00 87.19 199 TYR A C 1
ATOM 1621 O O . TYR A 1 199 ? -6.241 -3.294 -7.181 1.00 87.19 199 TYR A O 1
ATOM 1629 N N . ASN A 1 200 ? -5.978 -1.120 -7.659 1.00 84.12 200 ASN A N 1
ATOM 1630 C CA . ASN A 1 200 ? -6.368 -1.213 -9.059 1.00 84.12 200 ASN A CA 1
ATOM 1631 C C . ASN A 1 200 ? -5.502 -0.250 -9.864 1.00 84.12 200 ASN A C 1
ATOM 1633 O O . ASN A 1 200 ? -5.427 0.936 -9.545 1.00 84.12 200 ASN A O 1
ATOM 1637 N N . HIS A 1 201 ? -4.844 -0.784 -10.888 1.00 73.62 201 HIS A N 1
ATOM 1638 C CA . HIS A 1 201 ? -3.876 -0.035 -11.679 1.00 73.62 201 HIS A CA 1
ATOM 1639 C C . HIS A 1 201 ? -4.548 0.957 -12.637 1.00 73.62 201 HIS A C 1
ATOM 1641 O O . HIS A 1 201 ? -4.050 2.064 -12.801 1.00 73.62 201 HIS A O 1
ATOM 1647 N N . GLU A 1 202 ? -5.689 0.592 -13.230 1.00 72.81 202 GLU A N 1
ATOM 1648 C CA . GLU A 1 202 ? -6.379 1.403 -14.245 1.00 72.81 202 GLU A CA 1
ATOM 1649 C C . GLU A 1 202 ? -6.909 2.721 -13.669 1.00 72.81 202 GLU A C 1
ATOM 1651 O O . GLU A 1 202 ? -6.821 3.770 -14.300 1.00 72.81 202 GLU A O 1
ATOM 1656 N N . LEU A 1 203 ? -7.446 2.666 -12.451 1.00 71.94 203 LEU A N 1
ATOM 1657 C CA . LEU A 1 203 ? -8.095 3.780 -11.757 1.00 71.94 203 LEU A CA 1
ATOM 1658 C C . LEU A 1 203 ? -7.250 4.315 -10.590 1.00 71.94 203 LEU A C 1
ATOM 1660 O O . LEU A 1 203 ? -7.685 5.204 -9.856 1.00 71.94 203 LEU A O 1
ATOM 1664 N N . GLY A 1 204 ? -6.050 3.760 -10.391 1.00 74.81 204 GLY A N 1
ATOM 1665 C CA . GLY A 1 204 ? -5.102 4.179 -9.363 1.00 74.81 204 GLY A CA 1
ATOM 1666 C C . GLY A 1 204 ? -5.625 4.040 -7.931 1.00 74.81 204 GLY A C 1
ATOM 1667 O O . GLY A 1 204 ? -5.282 4.876 -7.092 1.00 74.81 204 GLY A O 1
ATOM 1668 N N . LEU A 1 205 ? -6.470 3.043 -7.644 1.00 85.94 205 LEU A N 1
ATOM 1669 C CA . LEU A 1 205 ? -6.938 2.763 -6.283 1.00 85.94 205 LEU A CA 1
ATOM 1670 C C . LEU A 1 205 ? -5.767 2.284 -5.427 1.00 85.94 205 LEU A C 1
ATOM 1672 O O . LEU A 1 205 ? -5.070 1.342 -5.799 1.00 85.94 205 LEU A O 1
ATOM 1676 N N . ILE A 1 206 ? -5.627 2.882 -4.246 1.00 88.38 206 ILE A N 1
ATOM 1677 C CA . ILE A 1 206 ? -4.882 2.318 -3.123 1.00 88.38 206 ILE A CA 1
ATOM 1678 C C . ILE A 1 206 ? -5.779 2.463 -1.897 1.00 88.38 206 ILE A C 1
ATOM 1680 O O . ILE A 1 206 ? -6.153 3.576 -1.518 1.00 88.38 206 ILE A O 1
ATOM 1684 N N . ALA A 1 207 ? -6.136 1.340 -1.290 1.00 93.12 207 ALA A N 1
ATOM 1685 C CA . ALA A 1 207 ? -6.889 1.289 -0.047 1.00 93.12 207 ALA A CA 1
ATOM 1686 C C . ALA A 1 207 ? -6.404 0.124 0.814 1.00 93.12 207 ALA A C 1
ATOM 1688 O O . ALA A 1 207 ? -5.774 -0.803 0.320 1.00 93.12 207 ALA A O 1
ATOM 1689 N N . PHE A 1 208 ? -6.687 0.146 2.107 1.00 94.56 208 PHE A N 1
ATOM 1690 C CA . PHE A 1 208 ? -6.276 -0.907 3.024 1.00 94.56 208 PHE A CA 1
ATOM 1691 C C . PHE A 1 208 ? -7.304 -1.100 4.131 1.00 94.56 208 PHE A C 1
ATOM 1693 O O . PHE A 1 208 ? -7.975 -0.158 4.545 1.00 94.56 208 PHE A O 1
ATOM 1700 N N . TYR A 1 209 ? -7.438 -2.337 4.602 1.00 95.50 209 TYR A N 1
ATOM 1701 C CA . TYR A 1 209 ? -8.252 -2.651 5.769 1.00 95.50 209 TYR A CA 1
ATOM 1702 C C . TYR A 1 209 ? -7.389 -2.593 7.028 1.00 95.50 209 TYR A C 1
ATOM 1704 O O . TYR A 1 209 ? -6.476 -3.408 7.190 1.00 95.50 209 TYR A O 1
ATOM 1712 N N . ASP A 1 210 ? -7.700 -1.641 7.902 1.00 92.00 210 ASP A N 1
ATOM 1713 C CA . ASP A 1 210 ? -7.068 -1.458 9.205 1.00 92.00 210 ASP A CA 1
ATOM 1714 C C . ASP A 1 210 ? -7.832 -2.240 10.279 1.00 92.00 210 ASP A C 1
ATOM 1716 O O . ASP A 1 210 ? -9.002 -1.976 10.563 1.00 92.00 210 ASP A O 1
ATOM 1720 N N . ILE A 1 211 ? -7.154 -3.198 10.904 1.00 89.69 211 ILE A N 1
ATOM 1721 C CA . ILE A 1 211 ? -7.700 -4.068 11.947 1.00 89.69 211 ILE A CA 1
ATOM 1722 C C . ILE A 1 211 ? -8.011 -3.267 13.215 1.00 89.69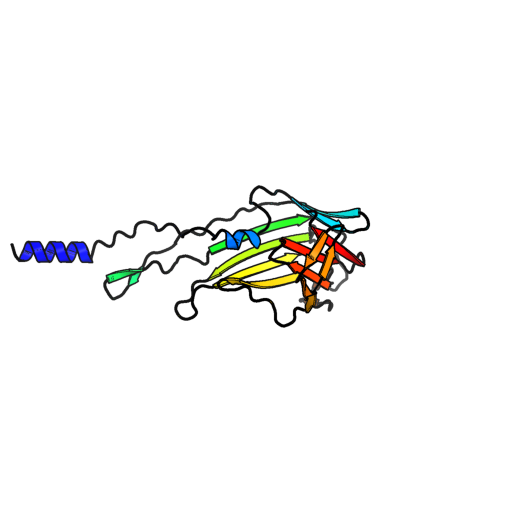 211 ILE A C 1
ATOM 1724 O O . ILE A 1 211 ? -8.994 -3.564 13.893 1.00 89.69 211 ILE A O 1
ATOM 1728 N N . VAL A 1 212 ? -7.216 -2.236 13.528 1.00 85.25 212 VAL A N 1
ATOM 1729 C CA . VAL A 1 212 ? -7.357 -1.453 14.769 1.00 85.25 212 VAL A CA 1
ATOM 1730 C C . VAL A 1 212 ? -8.685 -0.706 14.792 1.00 85.25 212 VAL A C 1
ATOM 1732 O O . VAL A 1 212 ? -9.371 -0.673 15.810 1.00 85.25 212 VAL A O 1
ATOM 1735 N N . THR A 1 213 ? -9.061 -0.127 13.657 1.00 89.31 213 THR A N 1
ATOM 1736 C CA . THR A 1 213 ? -10.323 0.608 13.485 1.00 89.31 213 THR A CA 1
ATOM 1737 C C . THR A 1 213 ? -11.427 -0.238 12.859 1.00 89.31 213 THR A C 1
ATOM 1739 O O . THR A 1 213 ? -12.557 0.233 12.741 1.00 89.31 213 THR A O 1
ATOM 1742 N N . SER A 1 214 ? -11.115 -1.470 12.441 1.00 91.75 214 SER A N 1
ATOM 1743 C CA . SER A 1 214 ? -12.014 -2.348 11.682 1.00 91.75 214 SER A CA 1
ATOM 1744 C C . SER A 1 214 ? -12.644 -1.646 10.474 1.00 91.75 214 SER A C 1
ATOM 1746 O O . SER A 1 214 ? -13.838 -1.777 10.213 1.00 91.75 214 SER A O 1
ATOM 1748 N N . SER A 1 215 ? -11.842 -0.852 9.763 1.00 93.25 215 SER A N 1
ATOM 1749 C CA . SER A 1 215 ? -12.312 0.043 8.705 1.00 93.25 215 SER A CA 1
ATOM 1750 C C . SER A 1 215 ? -11.417 -0.015 7.473 1.00 93.25 215 SER A C 1
ATOM 1752 O O . SER A 1 215 ? -10.207 -0.224 7.565 1.00 93.25 215 SER A O 1
ATOM 1754 N N . ILE A 1 216 ? -12.019 0.202 6.303 1.00 95.25 216 ILE A N 1
ATOM 1755 C CA . ILE A 1 216 ? -11.279 0.406 5.058 1.00 95.25 216 ILE A CA 1
ATOM 1756 C C . ILE A 1 216 ? -10.906 1.878 4.963 1.00 95.25 216 ILE A C 1
ATOM 1758 O O . ILE A 1 216 ? -11.778 2.741 4.956 1.00 95.25 216 ILE A O 1
ATOM 1762 N N . PHE A 1 217 ? -9.613 2.141 4.845 1.00 94.81 217 PHE A N 1
ATOM 1763 C CA . PHE A 1 217 ? -9.077 3.445 4.503 1.00 94.81 217 PHE A CA 1
ATOM 1764 C C . PHE A 1 217 ? -8.716 3.466 3.026 1.00 94.81 217 PHE A C 1
ATOM 1766 O O . PHE A 1 217 ? -7.984 2.601 2.551 1.00 94.81 217 PHE A O 1
ATOM 1773 N N . TYR A 1 218 ? -9.209 4.454 2.296 1.00 93.00 218 TYR A N 1
ATOM 1774 C CA . TYR A 1 218 ? -8.959 4.624 0.872 1.00 93.00 218 TYR A CA 1
ATOM 1775 C C . TYR A 1 218 ? -8.445 6.027 0.585 1.00 93.00 218 TYR A C 1
ATOM 1777 O O . TYR A 1 218 ? -8.708 6.979 1.323 1.00 93.00 218 TYR A O 1
ATOM 1785 N N . ARG A 1 219 ? -7.667 6.155 -0.490 1.00 85.81 219 ARG A N 1
ATOM 1786 C CA . ARG A 1 219 ? -7.186 7.460 -0.933 1.00 85.81 219 ARG A CA 1
ATOM 1787 C C . ARG A 1 219 ? -8.373 8.321 -1.356 1.00 85.81 219 ARG A C 1
ATOM 1789 O O . ARG A 1 219 ? -9.188 7.889 -2.171 1.00 85.81 219 ARG A O 1
ATOM 1796 N N . LYS A 1 220 ? -8.425 9.555 -0.858 1.00 71.12 220 LYS A N 1
ATOM 1797 C CA . LYS A 1 220 ? -9.347 10.560 -1.393 1.00 71.12 220 LYS A CA 1
ATOM 1798 C C . LYS A 1 220 ? -8.993 10.830 -2.873 1.00 71.12 220 LYS A C 1
ATOM 1800 O O . LYS A 1 220 ? -7.802 11.004 -3.147 1.00 71.12 220 LYS A O 1
ATOM 1805 N N . PRO A 1 221 ? -9.954 10.790 -3.815 1.00 57.53 221 PRO A N 1
ATOM 1806 C CA . PRO A 1 221 ? -9.691 11.088 -5.224 1.00 57.53 221 PRO A CA 1
ATOM 1807 C C . PRO A 1 221 ? -9.148 12.505 -5.437 1.00 57.53 221 PRO A C 1
ATOM 1809 O O . PRO A 1 221 ? -9.494 13.408 -4.636 1.00 57.53 221 PRO A O 1
#

Radius of gyration: 23.54 Å; chains: 1; bounding box: 69×33×75 Å

pLDDT: mean 71.04, std 17.49, range [39.78, 95.5]

Secondary structure (DSSP, 8-state):
-HHHHHHHHHHHHH---------PPPPHHHHTTS-S-TT--EEEEE-TT--EEEEEE-S-----------EE-TTS-EE-------EEEEEEEE---SS--EETTSPBP---SEEEEEEEEEE--TTT--EEEEEEEETTEEEEEEEESS-B--TT-EEEEEEEETTEEEEEEEEEEP--SPEEETTEEE---EEEEEEETTTTEEEEEETTTTEEEEE--

Foldseek 3Di:
DVVVVVVVVVCVLVPPPPDFDDDPDDPPLNVLQVVAPPPRQWFWWAFPVRDIFIWGFDDDFDDQDGQPDWDQDPVSDIDSPRSPWGKDKGKTKTQDCPQFWAFPVRHTDPPSIWMWMKMKTWDADPPPGIWIKIWTDGGPDIAIWTPPPHTGGDPPWDWDQWDDGHNDIDGRKIKDADPQDFDHDPRITRGDQWGIWIADSVVGKTWTQGPVVRTIITTDD

Sequence (221 aa):
MKYLVLIIIGVTLFSCKCEDGICDGFTESLMTYAPYPASTNKVVFENDSNQTLEFNFNSTDKTYEKVQKSHRNEVGGCSYYDCDNKYYGIWFITPDTSRTNYDTSGTIIYHIKNNLSFNIVDKIYEYEGDRADATLSIFDAKIEYQVYPNVKYNPEDTLLTTFTAGSTTYNNVLVHHIDTQTVYRGRYIIKPFVQRVYYNHELGLIAFYDIVTSSIFYRKP